Protein AF-A0A673LNV3-F1 (afdb_monomer)

Foldseek 3Di:
DVPVVVVVVVVVVVLVPCVVVPPPPDDDDPPPPPPVVCPVVVVVLAQDPPLQVQDPPDHPVNLVVVLSVLVVVCVVVVPRVVVSVVVNSCVSNVSSVVSVVVVVLVVVCVVVVVPDDSVRVVVVVVVVCVVCVVPPPDDDVLNVLVVVCVVPVDDPVLSVVLNVVVVPDPDDDDCSVVVVVVSPPDDDPDD

Sequence (191 aa):
MRLKTLYFLKYLGSCMDSSMLSLPEDDASPEDILCEEYAEDIHRYLPKPGYMRKQPDITSGMMIILVDWLVEVGEEYKLCSETLYLAVNYLDRFLSLVMSYYQVLDEFVYITDDTYTKKQLVRMEQHLLRVLAFDLTAPTVHQFLMQYTLEEHICVRTVNLALVSVSSCETSPPNWISILFSLCPNSIFQS

Mean predicted aligned error: 15.81 Å

InterPro domains:
  IPR006671 Cyclin, N-terminal [PF00134] (38-96)
  IPR006671 Cyclin, N-terminal [PF00134] (103-137)
  IPR013763 Cyclin-like domain [SM00385] (68-130)
  IPR036915 Cyclin-like superfamily [SSF47954] (33-136)
  IPR039361 Cyclin [PTHR10177] (27-164)

Structure (mmCIF, N/CA/C/O backbone):
data_AF-A0A673LNV3-F1
#
_entry.id   AF-A0A673LNV3-F1
#
loop_
_atom_site.group_PDB
_atom_site.id
_atom_site.type_symbol
_atom_site.label_atom_id
_atom_site.label_alt_id
_atom_site.label_comp_id
_atom_site.label_asym_id
_atom_site.label_entity_id
_atom_site.label_seq_id
_atom_site.pdbx_PDB_ins_code
_atom_site.Cartn_x
_atom_site.Cartn_y
_atom_site.Cartn_z
_atom_site.occupancy
_atom_site.B_iso_or_equiv
_atom_site.auth_seq_id
_atom_site.auth_comp_id
_atom_site.auth_asym_id
_atom_site.auth_atom_id
_atom_site.pdbx_PDB_model_num
ATOM 1 N N . MET A 1 1 ? 11.824 -2.711 28.022 1.00 48.22 1 MET A N 1
ATOM 2 C CA . MET A 1 1 ? 11.489 -2.203 26.670 1.00 48.22 1 MET A CA 1
ATOM 3 C C . MET A 1 1 ? 12.396 -1.072 26.173 1.00 48.22 1 MET A C 1
ATOM 5 O O . MET A 1 1 ? 12.881 -1.205 25.067 1.00 48.22 1 MET A O 1
ATOM 9 N N . ARG A 1 2 ? 12.734 -0.021 26.947 1.00 50.41 2 ARG A N 1
ATOM 10 C CA . ARG A 1 2 ? 13.636 1.077 26.491 1.00 50.41 2 ARG A CA 1
ATOM 11 C C . ARG A 1 2 ? 15.086 0.689 26.124 1.00 50.41 2 ARG A C 1
ATOM 13 O O . ARG A 1 2 ? 15.791 1.499 25.539 1.00 50.41 2 ARG A O 1
ATOM 20 N N . LEU A 1 3 ? 15.536 -0.517 26.476 1.00 46.41 3 LEU A N 1
ATOM 21 C CA . LEU A 1 3 ? 16.918 -0.961 26.256 1.00 46.41 3 LEU A CA 1
ATOM 22 C C . LEU A 1 3 ? 17.181 -1.472 24.826 1.00 46.41 3 LEU A C 1
ATOM 24 O O . LEU A 1 3 ? 18.314 -1.368 24.369 1.00 46.41 3 LEU A O 1
ATOM 28 N N . LYS A 1 4 ? 16.161 -1.962 24.100 1.00 55.28 4 LYS A N 1
ATOM 29 C CA . LYS A 1 4 ? 16.343 -2.520 22.745 1.00 55.28 4 LYS A CA 1
ATOM 30 C C . LYS A 1 4 ? 16.213 -1.493 21.615 1.00 55.28 4 LYS A C 1
ATOM 32 O O . LYS A 1 4 ? 16.925 -1.583 20.628 1.00 55.28 4 LYS A O 1
ATOM 37 N N . THR A 1 5 ? 15.444 -0.420 21.807 1.00 51.94 5 THR A N 1
ATOM 38 C CA . THR A 1 5 ? 15.411 0.720 20.866 1.00 51.94 5 THR A CA 1
ATOM 39 C C . THR A 1 5 ? 16.762 1.447 20.787 1.00 51.94 5 THR A C 1
ATOM 41 O O . THR A 1 5 ? 17.162 1.918 19.727 1.00 51.94 5 THR A O 1
ATOM 44 N N . LEU A 1 6 ? 17.506 1.497 21.899 1.00 54.03 6 LEU A N 1
ATOM 45 C CA . LEU A 1 6 ? 18.900 1.954 21.912 1.00 54.03 6 LEU A CA 1
ATOM 46 C C . LEU A 1 6 ? 19.830 0.976 21.184 1.00 54.03 6 LEU A C 1
ATOM 48 O O . LEU A 1 6 ? 20.810 1.408 20.588 1.00 54.03 6 LEU A O 1
ATOM 52 N N . TYR A 1 7 ? 19.509 -0.320 21.199 1.00 53.31 7 TYR A N 1
ATOM 53 C CA . TYR A 1 7 ? 20.198 -1.335 20.404 1.00 53.31 7 TYR A CA 1
ATOM 54 C C . TYR A 1 7 ? 19.933 -1.152 18.913 1.00 53.31 7 TYR A C 1
ATOM 56 O O . TYR A 1 7 ? 20.882 -1.222 18.155 1.00 53.31 7 TYR A O 1
ATOM 64 N N . PHE A 1 8 ? 18.709 -0.804 18.500 1.00 58.03 8 PHE A N 1
ATOM 65 C CA . PHE A 1 8 ? 18.410 -0.419 17.118 1.00 58.03 8 PHE A CA 1
ATOM 66 C C . PHE A 1 8 ? 19.280 0.767 16.687 1.00 58.03 8 PHE A C 1
ATOM 68 O O . PHE A 1 8 ? 20.042 0.637 15.746 1.00 58.03 8 PHE A O 1
ATOM 75 N N . LEU A 1 9 ? 19.301 1.876 17.440 1.00 56.84 9 LEU A N 1
ATOM 76 C CA . LEU A 1 9 ? 20.189 3.021 17.154 1.00 56.84 9 LEU A CA 1
ATOM 77 C C . LEU A 1 9 ? 21.683 2.655 17.155 1.00 56.84 9 LEU A C 1
ATOM 79 O O . LEU A 1 9 ? 22.453 3.189 16.360 1.00 56.84 9 LEU A O 1
ATOM 83 N N . LYS A 1 10 ? 22.100 1.721 18.014 1.00 55.66 10 LYS A N 1
ATOM 84 C CA . LYS A 1 10 ? 23.476 1.218 18.054 1.00 55.66 10 LYS A CA 1
ATOM 85 C C . LYS A 1 10 ? 23.796 0.277 16.885 1.00 55.66 10 LYS A C 1
ATOM 87 O O . LYS A 1 10 ? 24.915 0.310 16.397 1.00 55.66 10 LYS A O 1
ATOM 92 N N . TYR A 1 11 ? 22.837 -0.518 16.422 1.00 52.97 11 TYR A N 1
ATOM 93 C CA . TYR A 1 11 ? 22.941 -1.418 15.272 1.00 52.97 11 TYR A CA 1
ATOM 94 C C . TYR A 1 11 ? 22.970 -0.619 13.962 1.00 52.97 11 TYR A C 1
ATOM 96 O O . TYR A 1 11 ? 23.836 -0.846 13.121 1.00 52.97 11 TYR A O 1
ATOM 104 N N . LEU A 1 12 ? 22.112 0.404 13.860 1.00 54.44 12 LEU A N 1
ATOM 105 C CA . LEU A 1 12 ? 22.138 1.437 12.821 1.00 54.44 12 LEU A CA 1
ATOM 106 C C . LEU A 1 12 ? 23.531 2.090 12.733 1.00 54.44 12 LEU A C 1
ATOM 108 O O . LEU A 1 12 ? 24.105 2.177 11.652 1.00 54.44 12 LEU A O 1
ATOM 112 N N . GLY A 1 13 ? 24.105 2.484 13.878 1.00 52.97 13 GLY A N 1
ATOM 113 C CA . GLY A 1 13 ? 25.445 3.078 13.949 1.00 52.97 13 GLY A CA 1
ATOM 114 C C . GLY A 1 13 ? 26.609 2.093 13.769 1.00 52.97 13 GLY A C 1
ATOM 115 O O . GLY A 1 13 ? 27.685 2.506 13.362 1.00 52.97 13 GLY A O 1
ATOM 116 N N . SER A 1 14 ? 26.416 0.802 14.053 1.00 47.91 14 SER A N 1
ATOM 117 C CA . SER A 1 14 ? 27.458 -0.231 13.932 1.00 47.91 14 SER A CA 1
ATOM 118 C C . SER A 1 14 ? 27.592 -0.791 12.517 1.00 47.91 14 SER A C 1
ATOM 120 O O . SER A 1 14 ? 28.621 -1.390 12.221 1.00 47.91 14 SER A O 1
ATOM 122 N N . CYS A 1 15 ? 26.564 -0.653 11.673 1.00 46.34 15 CYS A N 1
ATOM 123 C CA . CYS A 1 15 ? 26.584 -1.160 10.300 1.00 46.34 15 CYS A CA 1
ATOM 124 C C . CYS A 1 15 ? 26.889 -0.085 9.246 1.00 46.34 15 CYS A C 1
ATOM 126 O O . CYS A 1 15 ? 27.115 -0.432 8.089 1.00 46.34 15 CYS A O 1
ATOM 128 N N . MET A 1 16 ? 26.960 1.195 9.634 1.00 46.75 16 MET A N 1
ATOM 129 C CA . MET A 1 16 ? 27.778 2.168 8.904 1.00 46.75 16 MET A CA 1
ATOM 130 C C . MET A 1 16 ? 29.241 1.826 9.186 1.00 46.75 16 MET A C 1
ATOM 132 O O . MET A 1 16 ? 29.918 2.492 9.966 1.00 46.75 16 MET A O 1
ATOM 136 N N . ASP A 1 17 ? 29.700 0.706 8.631 1.00 36.69 17 ASP A N 1
ATOM 137 C CA . ASP A 1 17 ? 31.101 0.353 8.714 1.00 36.69 17 ASP A CA 1
ATOM 138 C C . ASP A 1 17 ? 31.898 1.439 7.991 1.00 36.69 17 ASP A C 1
ATOM 140 O O . ASP A 1 17 ? 31.520 1.950 6.932 1.00 36.69 17 ASP A O 1
ATOM 144 N N . SER A 1 18 ? 33.010 1.806 8.609 1.00 43.72 18 SER A N 1
ATOM 145 C CA . SER A 1 18 ? 33.882 2.919 8.244 1.00 43.72 18 SER A CA 1
ATOM 146 C C . SER A 1 18 ? 34.523 2.770 6.851 1.00 43.72 18 SER A C 1
ATOM 148 O O . SER A 1 18 ? 35.332 3.607 6.457 1.00 43.72 18 SER A O 1
ATOM 150 N N . SER A 1 19 ? 34.179 1.717 6.105 1.00 42.47 19 SER A N 1
ATOM 151 C CA . SER A 1 19 ? 34.662 1.394 4.762 1.00 42.47 19 SER A CA 1
ATOM 152 C C . SER A 1 19 ? 33.900 2.096 3.629 1.00 42.47 19 SER A C 1
ATOM 154 O O . SER A 1 19 ? 34.384 2.086 2.502 1.00 42.47 19 SER A O 1
ATOM 156 N N . MET A 1 20 ? 32.773 2.770 3.907 1.00 45.25 20 MET A N 1
ATOM 157 C CA . MET A 1 20 ? 32.040 3.601 2.928 1.00 45.25 20 MET A CA 1
ATOM 158 C C . MET A 1 20 ? 32.236 5.116 3.142 1.00 45.25 20 MET A C 1
ATOM 160 O O . MET A 1 20 ? 31.438 5.924 2.681 1.00 45.25 20 MET A O 1
ATOM 164 N N . LEU A 1 21 ? 33.274 5.516 3.885 1.00 44.59 21 LEU A N 1
ATOM 165 C CA . LEU A 1 21 ? 33.588 6.925 4.170 1.00 44.59 21 LEU A CA 1
ATOM 166 C C . LEU A 1 21 ? 34.991 7.347 3.723 1.00 44.59 21 LEU A C 1
ATOM 168 O O . LEU A 1 21 ? 35.431 8.446 4.040 1.00 44.59 21 LEU A O 1
ATOM 172 N N . SER A 1 22 ? 35.677 6.531 2.924 1.00 40.44 22 SER A N 1
ATOM 173 C CA . SER A 1 22 ? 36.822 7.003 2.148 1.00 40.44 22 SER A CA 1
ATOM 174 C C . SER A 1 22 ? 36.331 7.639 0.845 1.00 40.44 22 SER A C 1
ATOM 176 O O . SER A 1 22 ? 36.499 7.068 -0.233 1.00 40.44 22 SER A O 1
ATOM 178 N N . LEU A 1 23 ? 35.690 8.805 0.944 1.00 46.41 23 LEU A N 1
ATOM 179 C CA . LEU A 1 23 ? 35.692 9.733 -0.184 1.00 46.41 23 LEU A CA 1
ATOM 180 C C . LEU A 1 23 ? 37.108 10.321 -0.241 1.00 46.41 23 LEU A C 1
ATOM 182 O O . LEU A 1 23 ? 37.596 10.763 0.802 1.00 46.41 23 LEU A O 1
ATOM 186 N N . PRO A 1 24 ? 37.811 10.274 -1.384 1.00 44.38 24 PRO A N 1
ATOM 187 C CA . PRO A 1 24 ? 39.079 10.971 -1.499 1.00 44.38 24 PRO A CA 1
ATOM 188 C C . PRO A 1 24 ? 38.826 12.459 -1.239 1.00 44.38 24 PRO A C 1
ATOM 190 O O . PRO A 1 24 ? 38.014 13.091 -1.914 1.00 44.38 24 PRO A O 1
ATOM 193 N N . GLU A 1 25 ? 39.483 12.989 -0.210 1.00 51.81 25 GLU A N 1
ATOM 194 C CA . GLU A 1 25 ? 39.632 14.423 -0.006 1.00 51.81 25 GLU A CA 1
ATOM 195 C C . GLU A 1 25 ? 40.494 14.948 -1.157 1.00 51.81 25 GLU A C 1
ATOM 197 O O . GLU A 1 25 ? 41.712 14.878 -1.073 1.00 51.81 25 GLU A O 1
ATOM 202 N N . ASP 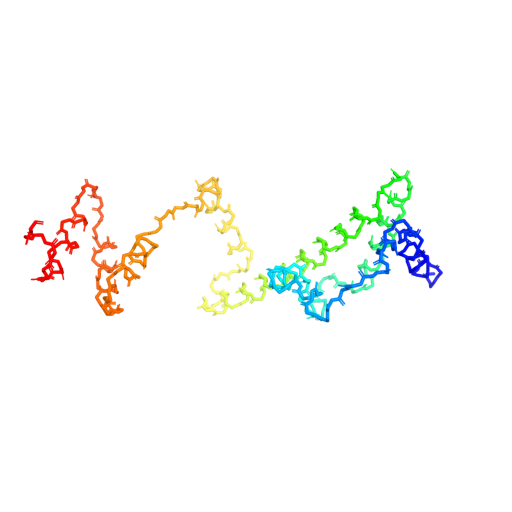A 1 26 ? 39.874 15.339 -2.268 1.00 49.97 26 ASP A N 1
ATOM 203 C CA . ASP A 1 26 ? 40.356 16.407 -3.150 1.00 49.97 26 ASP A CA 1
ATOM 204 C C . ASP A 1 26 ? 39.314 16.673 -4.259 1.00 49.97 26 ASP A C 1
ATOM 206 O O . ASP A 1 26 ? 38.867 15.770 -4.965 1.00 49.97 26 ASP A O 1
ATOM 210 N N . ASP A 1 27 ? 38.938 17.948 -4.382 1.00 47.19 27 ASP A N 1
ATOM 211 C CA . ASP A 1 27 ? 38.316 18.597 -5.549 1.00 47.19 27 ASP A CA 1
ATOM 212 C C . ASP A 1 27 ? 36.825 18.365 -5.887 1.00 47.19 27 ASP A C 1
ATOM 214 O O . ASP A 1 27 ? 36.426 18.498 -7.045 1.00 47.19 27 ASP A O 1
ATOM 218 N N . ALA A 1 28 ? 35.946 18.142 -4.906 1.00 42.34 28 ALA A N 1
ATOM 219 C CA . ALA A 1 28 ? 34.499 18.220 -5.154 1.00 42.34 28 ALA A CA 1
ATOM 220 C C . ALA A 1 28 ? 33.994 19.676 -5.105 1.00 42.34 28 ALA A C 1
ATOM 222 O O . ALA A 1 28 ? 33.945 20.310 -4.047 1.00 42.34 28 ALA A O 1
ATOM 223 N N . SER A 1 29 ? 33.598 20.210 -6.264 1.00 50.25 29 SER A N 1
ATOM 224 C CA . SER A 1 29 ? 32.831 21.455 -6.356 1.00 50.25 29 SER A CA 1
ATOM 225 C C . SER A 1 29 ? 31.503 21.332 -5.574 1.00 50.25 29 SER A C 1
ATOM 227 O O . SER A 1 29 ? 30.950 20.233 -5.492 1.00 50.25 29 SER A O 1
ATOM 229 N N . PRO A 1 30 ? 30.940 22.416 -4.998 1.00 48.09 30 PRO A N 1
ATOM 230 C CA . PRO A 1 30 ? 29.712 22.343 -4.191 1.00 48.09 30 PRO A CA 1
ATOM 231 C C . PRO A 1 30 ? 28.451 21.887 -4.949 1.00 48.09 30 PRO A C 1
ATOM 233 O O . PRO A 1 30 ? 27.393 21.766 -4.334 1.00 48.09 30 PRO A O 1
ATOM 236 N N . GLU A 1 31 ? 28.537 21.677 -6.264 1.00 47.59 31 GLU A N 1
ATOM 237 C CA . GLU A 1 31 ? 27.401 21.389 -7.145 1.00 47.59 31 GLU A CA 1
ATOM 238 C C . GLU A 1 31 ? 27.157 19.878 -7.359 1.00 47.59 31 GLU A C 1
ATOM 240 O O . GLU A 1 31 ? 26.082 19.507 -7.817 1.00 47.59 31 GLU A O 1
ATOM 245 N N . ASP A 1 32 ? 28.061 18.989 -6.921 1.00 46.31 32 ASP A N 1
ATOM 246 C CA . ASP A 1 32 ? 28.009 17.541 -7.232 1.00 46.31 32 ASP A CA 1
ATOM 247 C C . ASP A 1 32 ? 27.321 16.630 -6.182 1.00 46.31 32 ASP A C 1
ATOM 249 O O . ASP A 1 32 ? 27.431 15.406 -6.251 1.00 46.31 32 ASP A O 1
ATOM 253 N N . ILE A 1 33 ? 26.581 17.167 -5.200 1.00 54.59 33 ILE A N 1
ATOM 254 C CA . ILE A 1 33 ? 25.898 16.337 -4.169 1.00 54.59 33 ILE A CA 1
ATOM 255 C C . ILE A 1 33 ? 24.372 16.252 -4.369 1.00 54.59 33 ILE A C 1
ATOM 257 O O . ILE A 1 33 ? 23.708 15.410 -3.757 1.00 54.59 33 ILE A O 1
ATOM 261 N N . LEU A 1 34 ? 23.774 17.057 -5.254 1.00 50.94 34 LEU A N 1
ATOM 262 C CA . LEU A 1 34 ? 22.338 16.951 -5.522 1.00 50.94 34 LEU A CA 1
ATOM 263 C C . LEU A 1 34 ? 22.065 15.880 -6.589 1.00 50.94 34 LEU A C 1
ATOM 265 O O . LEU A 1 34 ? 22.016 16.155 -7.782 1.00 50.94 34 LEU A O 1
ATOM 269 N N . CYS A 1 35 ? 21.825 14.643 -6.150 1.00 56.25 35 CYS A N 1
ATOM 270 C CA . CYS A 1 35 ? 21.152 13.612 -6.953 1.00 56.25 35 CYS A CA 1
ATOM 271 C C . CYS A 1 35 ? 19.676 13.997 -7.184 1.00 56.25 35 CYS A C 1
ATOM 273 O O . CYS A 1 35 ? 18.760 13.333 -6.697 1.00 56.25 35 CYS A O 1
ATOM 275 N N . GLU A 1 36 ? 19.436 15.104 -7.888 1.00 61.66 36 GLU A N 1
ATOM 276 C CA . GLU A 1 36 ? 18.098 15.619 -8.196 1.00 61.66 36 GLU A CA 1
ATOM 277 C C . GLU A 1 36 ? 17.290 14.593 -9.012 1.00 61.66 36 GLU A C 1
ATOM 279 O O . GLU A 1 36 ? 16.096 14.425 -8.779 1.00 61.66 36 GLU A O 1
ATOM 284 N N . GLU A 1 37 ? 17.971 13.798 -9.848 1.00 68.75 37 GLU A N 1
ATOM 285 C CA . GLU A 1 37 ? 17.396 12.685 -10.621 1.00 68.75 37 GLU A CA 1
ATOM 286 C C . GLU A 1 37 ? 16.695 11.634 -9.742 1.00 68.75 37 GLU A C 1
ATOM 288 O O . GLU A 1 37 ? 15.639 11.123 -10.105 1.00 68.75 37 GLU A O 1
ATOM 293 N N . TYR A 1 38 ? 17.232 11.346 -8.552 1.00 67.19 38 TYR A N 1
ATOM 294 C CA . TYR A 1 38 ? 16.672 10.339 -7.644 1.00 67.19 38 TYR A CA 1
ATOM 295 C C . TYR A 1 38 ? 15.774 10.940 -6.563 1.00 67.19 38 TYR A C 1
ATOM 297 O O . TYR A 1 38 ? 15.106 10.196 -5.844 1.00 67.19 38 TYR A O 1
ATOM 305 N N . ALA A 1 39 ? 15.738 12.268 -6.417 1.00 73.00 39 ALA A N 1
ATOM 306 C CA . ALA A 1 39 ? 14.984 12.931 -5.356 1.00 73.00 39 ALA A CA 1
ATOM 307 C C . ALA A 1 39 ? 13.483 12.606 -5.436 1.00 73.00 39 ALA A C 1
ATOM 309 O O . ALA A 1 39 ? 12.857 12.292 -4.419 1.00 73.00 39 ALA A O 1
ATOM 310 N N . GLU A 1 40 ? 12.914 12.606 -6.644 1.00 72.12 40 GLU A N 1
ATOM 311 C CA . GLU A 1 40 ? 11.504 12.264 -6.868 1.00 72.12 40 GLU A CA 1
ATOM 312 C C . GLU A 1 40 ? 11.190 10.811 -6.493 1.00 72.12 40 GLU A C 1
ATOM 314 O O . GLU A 1 40 ? 10.191 10.531 -5.819 1.00 72.12 40 GLU A O 1
ATOM 319 N N . ASP A 1 41 ? 12.070 9.885 -6.867 1.00 73.88 41 ASP A N 1
ATOM 320 C CA . ASP A 1 41 ? 11.922 8.474 -6.535 1.00 73.88 41 ASP A CA 1
ATOM 321 C C . ASP A 1 41 ? 12.062 8.245 -5.032 1.00 73.88 41 ASP A C 1
ATOM 323 O O . ASP A 1 41 ? 11.216 7.584 -4.425 1.00 73.88 41 ASP A O 1
ATOM 327 N N . ILE A 1 42 ? 13.053 8.862 -4.388 1.00 75.75 42 ILE A N 1
ATOM 328 C CA . ILE A 1 42 ? 13.224 8.812 -2.932 1.00 75.75 42 ILE A CA 1
ATOM 329 C C . ILE A 1 42 ? 11.935 9.276 -2.242 1.00 75.75 42 ILE A C 1
ATOM 331 O O . ILE A 1 42 ? 11.430 8.579 -1.360 1.00 75.75 42 ILE A O 1
ATOM 335 N N . HIS A 1 43 ? 11.331 10.382 -2.685 1.00 75.94 43 HIS A N 1
ATOM 336 C CA . HIS A 1 43 ? 10.050 10.848 -2.150 1.00 75.94 43 HIS A CA 1
ATOM 337 C C . HIS A 1 43 ? 8.899 9.858 -2.370 1.00 75.94 43 HIS A C 1
ATOM 339 O O . HIS A 1 43 ? 8.070 9.682 -1.473 1.00 75.94 43 HIS A O 1
ATOM 345 N N . ARG A 1 44 ? 8.850 9.172 -3.516 1.00 79.00 44 ARG A N 1
ATOM 346 C CA . ARG A 1 44 ? 7.854 8.125 -3.806 1.00 79.00 44 ARG A CA 1
ATOM 347 C C . ARG A 1 44 ? 8.005 6.900 -2.900 1.00 79.00 44 ARG A C 1
ATOM 349 O O . ARG A 1 44 ? 7.006 6.246 -2.584 1.00 79.00 44 ARG A O 1
ATOM 356 N N . TYR A 1 45 ? 9.227 6.573 -2.488 1.00 78.00 45 TYR A N 1
ATOM 357 C CA . TYR A 1 45 ? 9.512 5.429 -1.623 1.00 78.00 45 TYR A CA 1
ATOM 358 C C . TYR A 1 45 ? 9.444 5.756 -0.125 1.00 78.00 45 TYR A C 1
ATOM 360 O O . TYR A 1 45 ? 9.526 4.832 0.679 1.00 78.00 45 TYR A O 1
ATOM 368 N N . LEU A 1 46 ? 9.216 7.010 0.275 1.00 80.06 46 LEU A N 1
ATOM 369 C CA . LEU A 1 46 ? 9.009 7.364 1.681 1.00 80.06 46 LEU A CA 1
ATOM 370 C C . LEU A 1 46 ? 7.559 7.093 2.134 1.00 80.06 46 LEU A C 1
ATOM 372 O O . LEU A 1 46 ? 6.602 7.430 1.429 1.00 80.06 46 LEU A O 1
ATOM 376 N N . PRO A 1 47 ? 7.348 6.518 3.332 1.00 81.56 47 PRO A N 1
ATOM 377 C CA . PRO A 1 47 ? 6.010 6.373 3.892 1.00 81.56 47 PRO A CA 1
ATOM 378 C C . PRO A 1 47 ? 5.391 7.748 4.180 1.00 81.56 47 PRO A C 1
ATOM 380 O O . PRO A 1 47 ? 6.046 8.644 4.716 1.00 81.56 47 PRO A O 1
ATOM 383 N N . LYS A 1 48 ? 4.098 7.927 3.861 1.00 81.25 48 LYS A N 1
ATOM 384 C CA . LYS A 1 48 ? 3.418 9.215 4.087 1.00 81.25 48 LYS A CA 1
ATOM 385 C C . LYS A 1 48 ? 3.439 9.573 5.580 1.00 81.25 48 LYS A C 1
ATOM 387 O O . LYS A 1 48 ? 3.005 8.753 6.393 1.00 81.25 48 LYS A O 1
ATOM 392 N N . PRO A 1 49 ? 3.854 10.789 5.969 1.00 79.44 49 PRO A N 1
ATOM 393 C CA . PRO A 1 49 ? 3.948 11.162 7.373 1.00 79.44 49 PRO A CA 1
ATOM 394 C C . PRO A 1 49 ? 2.587 11.065 8.070 1.00 79.44 49 PRO A C 1
ATOM 396 O O . PRO A 1 49 ? 1.550 11.453 7.532 1.00 79.44 49 PRO A O 1
ATOM 399 N N . GLY A 1 50 ? 2.587 10.532 9.293 1.00 78.25 50 GLY A N 1
ATOM 400 C CA . GLY A 1 50 ? 1.385 10.448 10.124 1.00 78.25 50 GLY A CA 1
ATOM 401 C C . GLY A 1 50 ? 0.361 9.392 9.696 1.00 78.25 50 GLY A C 1
ATOM 402 O O . GLY A 1 50 ? -0.741 9.395 10.244 1.00 78.25 50 GLY A O 1
ATOM 403 N N . TYR A 1 51 ? 0.703 8.475 8.782 1.00 81.62 51 TYR A N 1
ATOM 404 C CA . TYR A 1 51 ? -0.191 7.392 8.348 1.00 81.62 51 TYR A CA 1
ATOM 405 C C . TYR A 1 51 ? -0.737 6.552 9.525 1.00 81.62 51 TYR A C 1
ATOM 407 O O . TYR A 1 51 ? -1.910 6.187 9.538 1.00 81.62 51 TYR A O 1
ATOM 415 N N . MET A 1 52 ? 0.079 6.366 10.566 1.00 80.44 52 MET A N 1
ATOM 416 C CA . MET A 1 52 ? -0.269 5.699 11.828 1.00 80.44 52 MET A CA 1
ATOM 417 C C . MET A 1 52 ? -1.417 6.361 12.606 1.00 80.44 52 MET A C 1
ATOM 419 O O . MET A 1 52 ? -2.126 5.685 13.338 1.00 80.44 52 MET A O 1
ATOM 423 N N . ARG A 1 53 ? -1.645 7.675 12.462 1.00 79.69 53 ARG A N 1
ATOM 424 C CA . ARG A 1 53 ? -2.729 8.370 13.190 1.00 79.69 53 ARG A CA 1
ATOM 425 C C . ARG A 1 53 ? -4.115 8.016 12.665 1.00 79.69 53 ARG A C 1
ATOM 427 O O . ARG A 1 53 ? -5.100 8.213 13.365 1.00 79.69 53 ARG A O 1
ATOM 434 N N . LYS A 1 54 ? -4.183 7.559 11.416 1.00 73.88 54 LYS A N 1
ATOM 435 C CA . LYS A 1 54 ? -5.429 7.198 10.742 1.00 73.88 54 LYS A CA 1
ATOM 436 C C . LYS A 1 54 ? -5.763 5.714 10.909 1.00 73.88 54 LYS A C 1
ATOM 438 O O . LYS A 1 54 ? -6.850 5.313 10.513 1.00 73.88 54 LYS A O 1
ATOM 443 N N . GLN A 1 55 ? -4.845 4.905 11.446 1.00 78.31 55 GLN A N 1
ATOM 444 C CA . GLN A 1 55 ? -5.042 3.466 11.588 1.00 78.31 55 GLN A CA 1
ATOM 445 C C . GLN A 1 55 ? -6.034 3.143 12.713 1.00 78.31 55 GLN A C 1
ATOM 447 O O . GLN A 1 55 ? -5.791 3.538 13.852 1.00 78.31 55 GLN A O 1
ATOM 452 N N . PRO A 1 56 ? -7.123 2.406 12.425 1.00 72.94 56 PRO A N 1
ATOM 453 C CA . PRO A 1 56 ? -8.095 2.025 13.447 1.00 72.94 56 PRO A CA 1
ATOM 454 C C . PRO A 1 56 ? -7.629 0.833 14.300 1.00 72.94 56 PRO A C 1
ATOM 456 O O . PRO A 1 56 ? -7.875 0.817 15.502 1.00 72.94 56 PRO A O 1
ATOM 459 N N . ASP A 1 57 ? -6.927 -0.134 13.696 1.00 77.00 57 ASP A N 1
ATOM 460 C CA . ASP A 1 57 ? -6.668 -1.447 14.314 1.00 77.00 57 ASP A CA 1
ATOM 461 C C . ASP A 1 57 ? -5.203 -1.675 14.725 1.00 77.00 57 ASP A C 1
ATOM 463 O O . ASP A 1 57 ? -4.896 -2.598 15.480 1.00 77.00 57 ASP A O 1
ATOM 467 N N . ILE A 1 58 ? -4.277 -0.854 14.221 1.00 83.00 58 ILE A N 1
ATOM 468 C CA . ILE A 1 58 ? -2.836 -0.991 14.462 1.00 83.00 58 ILE A CA 1
ATOM 469 C C . ILE A 1 58 ? -2.345 0.266 15.167 1.00 83.00 58 ILE A C 1
ATOM 471 O O . ILE A 1 58 ? -2.553 1.382 14.701 1.00 83.00 58 ILE A O 1
ATOM 475 N N . THR A 1 59 ? -1.674 0.076 16.302 1.00 83.00 59 THR A N 1
ATOM 476 C CA . THR A 1 59 ? -1.068 1.175 17.056 1.00 83.00 59 THR A CA 1
ATOM 477 C C . THR A 1 59 ? 0.422 1.287 16.760 1.00 83.00 59 THR A C 1
ATOM 479 O O . THR A 1 59 ? 1.100 0.292 16.494 1.00 83.00 59 THR A O 1
ATOM 482 N N . SER A 1 60 ? 0.977 2.489 16.927 1.00 80.06 60 SER A N 1
ATOM 483 C CA . SER A 1 60 ? 2.427 2.708 16.851 1.00 80.06 60 SER A CA 1
ATOM 484 C C . SER A 1 60 ? 3.213 1.822 17.828 1.00 80.06 60 SER A C 1
ATOM 486 O O . SER A 1 60 ? 4.340 1.440 17.536 1.00 80.06 60 SER A O 1
ATOM 488 N N . GLY A 1 61 ? 2.615 1.437 18.963 1.00 81.62 61 GLY A N 1
ATOM 489 C CA . GLY A 1 61 ? 3.223 0.496 19.908 1.00 81.62 61 GLY A CA 1
ATOM 490 C C . GLY A 1 61 ? 3.366 -0.921 19.345 1.00 81.62 61 GLY A C 1
ATOM 491 O O . GLY A 1 61 ? 4.411 -1.540 19.520 1.00 81.62 61 GLY A O 1
ATOM 492 N N . MET A 1 62 ? 2.359 -1.421 18.623 1.00 85.56 62 MET A N 1
ATOM 493 C CA . MET A 1 62 ? 2.418 -2.736 17.965 1.00 85.56 62 MET A CA 1
ATOM 494 C C . MET A 1 62 ? 3.486 -2.767 16.871 1.00 85.56 62 MET A C 1
ATOM 496 O O . MET A 1 62 ? 4.194 -3.760 16.730 1.00 85.56 62 MET A O 1
ATOM 500 N N . MET A 1 63 ? 3.649 -1.656 16.148 1.00 85.88 63 MET A N 1
ATOM 501 C CA . MET A 1 63 ? 4.702 -1.510 15.146 1.00 85.88 63 MET A CA 1
ATOM 502 C C . MET A 1 63 ? 6.098 -1.578 15.774 1.00 85.88 63 MET A C 1
ATOM 504 O O . MET A 1 63 ? 6.963 -2.274 15.256 1.00 85.88 63 MET A O 1
ATOM 508 N N . ILE A 1 64 ? 6.306 -0.929 16.923 1.00 83.69 64 ILE A N 1
ATOM 509 C CA . ILE A 1 64 ? 7.582 -1.007 17.650 1.00 83.69 64 ILE A CA 1
ATOM 510 C C . ILE A 1 64 ? 7.897 -2.454 18.046 1.00 83.69 64 ILE A C 1
ATOM 512 O O . ILE A 1 64 ? 9.037 -2.878 17.902 1.00 83.69 64 ILE A O 1
ATOM 516 N N . ILE A 1 65 ? 6.901 -3.218 18.505 1.00 88.38 65 ILE A N 1
ATOM 517 C CA . ILE A 1 65 ? 7.085 -4.632 18.870 1.00 88.38 65 ILE A CA 1
ATOM 518 C C . ILE A 1 65 ? 7.452 -5.474 17.641 1.00 88.38 65 ILE A C 1
ATOM 520 O O . ILE A 1 65 ? 8.341 -6.316 17.719 1.00 88.38 65 ILE A O 1
ATOM 524 N N . LEU A 1 66 ? 6.794 -5.241 16.502 1.00 89.06 66 LEU A N 1
ATOM 525 C CA . LEU A 1 66 ? 7.093 -5.956 15.262 1.00 89.06 66 LEU A CA 1
ATOM 526 C C . LEU A 1 66 ? 8.508 -5.651 14.754 1.00 89.06 66 LEU A C 1
ATOM 528 O O . LEU A 1 66 ? 9.219 -6.566 14.353 1.00 89.06 66 LEU A O 1
ATOM 532 N N . VAL A 1 67 ? 8.925 -4.384 14.789 1.00 87.62 67 VAL A N 1
ATOM 533 C CA . VAL A 1 67 ? 10.282 -3.985 14.389 1.00 87.62 67 VAL A CA 1
ATOM 534 C C . VAL A 1 67 ? 11.325 -4.568 15.344 1.00 87.62 67 VAL A C 1
ATOM 536 O O . VAL A 1 67 ? 12.347 -5.054 14.877 1.00 87.62 67 VAL A O 1
ATOM 539 N N . ASP A 1 68 ? 11.056 -4.594 16.653 1.00 85.62 68 ASP A N 1
ATOM 540 C CA . ASP A 1 68 ? 11.928 -5.247 17.646 1.00 85.62 68 ASP A CA 1
ATOM 541 C C . ASP A 1 68 ? 12.124 -6.735 17.313 1.00 85.62 68 ASP A C 1
ATOM 543 O O . ASP A 1 68 ? 13.252 -7.219 17.275 1.00 85.62 68 ASP A O 1
ATOM 547 N N . TRP A 1 69 ? 11.043 -7.439 16.962 1.00 91.75 69 TRP A N 1
ATOM 548 C CA . TRP A 1 69 ? 11.123 -8.832 16.522 1.00 91.75 69 TRP A CA 1
ATOM 549 C C . TRP A 1 69 ? 11.897 -9.001 15.204 1.00 91.75 69 TRP A C 1
ATOM 551 O O . TRP A 1 69 ? 12.704 -9.919 15.081 1.00 91.75 69 TRP A O 1
ATOM 561 N N . LEU A 1 70 ? 11.709 -8.111 14.222 1.00 89.06 70 LEU A N 1
ATOM 562 C CA . LEU A 1 70 ? 12.456 -8.161 12.956 1.00 89.06 70 LEU A CA 1
ATOM 563 C C . LEU A 1 70 ? 13.966 -7.980 13.155 1.00 89.06 70 LEU A C 1
ATOM 565 O O . LEU A 1 70 ? 14.746 -8.588 12.424 1.00 89.06 70 LEU A O 1
ATOM 569 N N . VAL A 1 71 ? 14.382 -7.178 14.138 1.00 87.38 71 VAL A N 1
ATOM 570 C CA . VAL A 1 71 ? 15.800 -7.016 14.498 1.00 87.38 71 VAL A CA 1
ATOM 571 C C . VAL A 1 71 ? 16.367 -8.326 15.034 1.00 87.38 71 VAL A C 1
ATOM 573 O O . VAL A 1 71 ? 17.409 -8.767 14.559 1.00 87.38 71 VAL A O 1
ATOM 576 N N . GLU A 1 72 ? 15.662 -8.982 15.961 1.00 87.62 72 GLU A N 1
ATOM 577 C CA . GLU A 1 72 ? 16.079 -10.283 16.509 1.00 87.62 72 GLU A CA 1
ATOM 578 C C . GLU A 1 72 ? 16.219 -11.342 15.411 1.00 87.62 72 GLU A C 1
ATOM 580 O O . GLU A 1 72 ? 17.196 -12.087 15.375 1.00 87.62 72 GLU A O 1
ATOM 585 N N . VAL A 1 73 ? 15.273 -11.375 14.469 1.00 91.69 73 VAL A N 1
ATOM 586 C CA . VAL A 1 73 ? 15.340 -12.262 13.299 1.00 91.69 73 VAL A CA 1
ATOM 587 C C . VAL A 1 73 ? 16.542 -11.917 12.419 1.00 91.69 73 VAL A C 1
ATOM 589 O O . VAL A 1 73 ? 17.261 -12.813 11.981 1.00 91.69 73 VAL A O 1
ATOM 592 N N . GLY A 1 74 ? 16.789 -10.631 12.163 1.00 88.69 74 GLY A N 1
ATOM 593 C CA . GLY A 1 74 ? 17.946 -10.184 11.389 1.00 88.69 74 GLY A CA 1
ATOM 594 C C . GLY A 1 74 ? 19.272 -10.642 11.997 1.00 88.69 74 GLY A C 1
ATOM 595 O O . GLY A 1 74 ? 20.151 -11.101 11.268 1.00 88.69 74 GLY A O 1
ATOM 596 N N . GLU A 1 75 ? 19.395 -10.585 13.324 1.00 87.25 75 GLU A N 1
ATOM 597 C CA . GLU A 1 75 ? 20.576 -11.050 14.056 1.00 87.25 75 GLU A CA 1
ATOM 598 C C . GLU A 1 75 ? 20.728 -12.577 14.013 1.00 87.25 75 GLU A C 1
ATOM 600 O O . GLU A 1 75 ? 21.808 -13.068 13.678 1.00 87.25 75 GLU A O 1
ATOM 605 N N . GLU A 1 76 ? 19.655 -13.328 14.281 1.00 92.75 76 GLU A N 1
ATOM 606 C CA . GLU A 1 76 ? 19.665 -14.800 14.300 1.00 92.75 76 GLU A CA 1
ATOM 607 C C . GLU A 1 76 ? 20.104 -15.383 12.947 1.00 92.75 76 GLU A C 1
ATOM 609 O O . GLU A 1 76 ? 20.925 -16.301 12.881 1.00 92.75 76 GLU A O 1
ATOM 614 N N . TYR A 1 77 ? 19.612 -14.802 11.849 1.00 91.69 77 TYR A N 1
ATOM 615 C CA . TYR A 1 77 ? 19.941 -15.234 10.488 1.00 91.69 77 TYR A CA 1
ATOM 616 C C . TYR A 1 77 ? 21.140 -14.500 9.873 1.00 91.69 77 TYR A C 1
ATOM 618 O O . TYR A 1 77 ? 21.488 -14.775 8.724 1.00 91.69 77 TYR A O 1
ATOM 626 N N . LYS A 1 78 ? 21.798 -13.599 10.619 1.00 89.06 78 LYS A N 1
ATOM 627 C CA . LYS A 1 78 ? 22.946 -12.795 10.159 1.00 89.06 78 LYS A CA 1
ATOM 628 C C . LYS A 1 78 ? 22.670 -12.043 8.848 1.00 89.06 78 LYS A C 1
ATOM 630 O O . LYS A 1 78 ? 23.507 -12.026 7.946 1.00 89.06 78 LYS A O 1
ATOM 635 N N . LEU A 1 79 ? 21.483 -11.451 8.728 1.00 86.44 79 LEU A N 1
ATOM 636 C CA . LEU A 1 79 ? 21.098 -10.656 7.561 1.00 86.44 79 LEU A CA 1
ATOM 637 C C . LEU A 1 79 ? 21.842 -9.314 7.540 1.00 86.44 79 LEU A C 1
ATOM 639 O O . LEU A 1 79 ? 22.163 -8.751 8.586 1.00 86.44 79 LEU A O 1
ATOM 643 N N . CYS A 1 80 ? 22.079 -8.773 6.343 1.00 86.12 80 CYS A N 1
ATOM 644 C CA . CYS A 1 80 ? 22.633 -7.429 6.189 1.00 86.12 80 CYS A CA 1
ATOM 645 C C . CYS A 1 80 ? 21.655 -6.375 6.730 1.00 86.12 80 CYS A C 1
ATOM 647 O O . CYS A 1 80 ? 20.439 -6.496 6.548 1.00 86.12 80 CYS A O 1
ATOM 649 N N . SER A 1 81 ? 22.178 -5.293 7.315 1.00 80.19 81 SER A N 1
ATOM 650 C CA . SER A 1 81 ? 21.349 -4.188 7.817 1.00 80.19 81 SER A CA 1
ATOM 651 C C . SER A 1 81 ? 20.455 -3.596 6.725 1.00 80.19 81 SER A C 1
ATOM 653 O O . SER A 1 81 ? 19.291 -3.312 6.986 1.00 80.19 81 SER A O 1
ATOM 655 N N . GLU A 1 82 ? 20.944 -3.512 5.485 1.00 85.19 82 GLU A N 1
ATOM 656 C CA . GLU A 1 82 ? 20.188 -3.101 4.293 1.00 85.19 82 GLU A CA 1
ATOM 657 C C . GLU A 1 82 ? 18.890 -3.894 4.109 1.00 85.19 82 GLU A C 1
ATOM 659 O O . GLU A 1 82 ? 17.846 -3.318 3.809 1.00 85.19 82 GLU A O 1
ATOM 664 N N . THR A 1 83 ? 18.921 -5.208 4.353 1.00 89.56 83 THR A N 1
ATOM 665 C CA . THR A 1 83 ? 17.726 -6.061 4.260 1.00 89.56 83 THR A CA 1
ATOM 666 C C . THR A 1 83 ? 16.711 -5.694 5.336 1.00 89.56 83 THR A C 1
ATOM 668 O O . THR A 1 83 ? 15.515 -5.613 5.054 1.00 89.56 83 THR A O 1
ATOM 671 N N . LEU A 1 84 ? 17.178 -5.421 6.556 1.00 85.81 84 LEU A N 1
ATOM 672 C CA . LEU A 1 84 ? 16.322 -4.990 7.658 1.00 85.81 84 LEU A CA 1
ATOM 673 C C . LEU A 1 84 ? 15.724 -3.600 7.393 1.00 85.81 84 LEU A C 1
ATOM 675 O O . LEU A 1 84 ? 14.519 -3.419 7.559 1.00 85.81 84 LEU A O 1
ATOM 679 N N . TYR A 1 85 ? 16.525 -2.640 6.924 1.00 84.00 85 TYR A N 1
ATOM 680 C CA . TYR A 1 85 ? 16.049 -1.312 6.524 1.00 84.00 85 TYR A CA 1
ATOM 681 C C . TYR A 1 85 ? 14.973 -1.397 5.454 1.00 84.00 85 TYR A C 1
ATOM 683 O O . TYR A 1 85 ? 13.930 -0.752 5.561 1.00 84.00 85 TYR A O 1
ATOM 691 N N . LEU A 1 86 ? 15.213 -2.213 4.431 1.00 88.88 86 LEU A N 1
ATOM 692 C CA . LEU A 1 86 ? 14.286 -2.377 3.330 1.00 88.88 86 LEU A CA 1
ATOM 693 C C . LEU A 1 86 ? 12.996 -3.069 3.788 1.00 88.88 86 LEU A C 1
ATOM 695 O O . LEU A 1 86 ? 11.912 -2.649 3.393 1.00 88.88 86 LEU A O 1
ATOM 699 N N . ALA A 1 87 ? 13.089 -4.060 4.678 1.00 90.62 87 ALA A N 1
ATOM 700 C CA . ALA A 1 87 ? 11.929 -4.714 5.276 1.00 90.62 87 ALA A CA 1
ATOM 701 C C . ALA A 1 87 ? 11.073 -3.739 6.102 1.00 90.62 87 ALA A C 1
ATOM 703 O O . ALA A 1 87 ? 9.854 -3.699 5.927 1.00 90.62 87 ALA A O 1
ATOM 704 N N . VAL A 1 88 ? 11.693 -2.916 6.957 1.00 89.69 88 VAL A N 1
ATOM 705 C CA . VAL A 1 88 ? 10.985 -1.882 7.733 1.00 89.69 88 VAL A CA 1
ATOM 706 C C . VAL A 1 88 ? 10.380 -0.827 6.801 1.00 89.69 88 VAL A C 1
ATOM 708 O O . VAL A 1 88 ? 9.214 -0.475 6.954 1.00 89.69 88 VAL A O 1
ATOM 711 N N . ASN A 1 89 ? 11.112 -0.396 5.771 1.00 88.81 89 ASN A N 1
ATOM 712 C CA . ASN A 1 89 ? 10.591 0.521 4.758 1.00 88.81 89 ASN A CA 1
ATOM 713 C C . ASN A 1 89 ? 9.376 -0.069 4.021 1.00 88.81 89 ASN A C 1
ATOM 715 O O . ASN A 1 89 ? 8.363 0.605 3.840 1.00 88.81 89 ASN A O 1
ATOM 719 N N . TYR A 1 90 ? 9.427 -1.341 3.618 1.00 91.31 90 TYR A N 1
ATOM 720 C CA . TYR A 1 90 ? 8.282 -2.010 2.998 1.00 91.31 90 TYR A CA 1
ATOM 721 C C . TYR A 1 90 ? 7.089 -2.108 3.939 1.00 91.31 90 TYR A C 1
ATOM 723 O O . TYR A 1 90 ? 5.964 -1.886 3.494 1.00 91.31 90 TYR A O 1
ATOM 731 N N . LEU A 1 91 ? 7.319 -2.388 5.222 1.00 90.06 91 LEU A N 1
ATOM 732 C CA . LEU A 1 91 ? 6.268 -2.406 6.232 1.00 90.06 91 LEU A CA 1
ATOM 733 C C . LEU A 1 91 ? 5.592 -1.032 6.347 1.00 90.06 91 LEU A C 1
ATOM 735 O O . LEU A 1 91 ? 4.372 -0.934 6.203 1.00 90.06 91 LEU A O 1
ATOM 739 N N . ASP A 1 92 ? 6.371 0.032 6.544 1.00 88.31 92 ASP A N 1
ATOM 740 C CA . ASP A 1 92 ? 5.844 1.390 6.700 1.00 88.31 92 ASP A CA 1
ATOM 741 C C . ASP A 1 92 ? 5.083 1.853 5.450 1.00 88.31 92 ASP A C 1
ATOM 743 O O . ASP A 1 92 ? 3.985 2.415 5.536 1.00 88.31 92 ASP A O 1
ATOM 747 N N . ARG A 1 93 ? 5.628 1.574 4.262 1.00 90.19 93 ARG A N 1
ATOM 748 C CA . ARG A 1 93 ? 4.973 1.882 2.984 1.00 90.19 93 ARG A CA 1
ATOM 749 C C . ARG A 1 93 ? 3.692 1.084 2.794 1.00 90.19 93 ARG A C 1
ATOM 751 O O . ARG A 1 93 ? 2.689 1.662 2.384 1.00 90.19 93 ARG A O 1
ATOM 758 N N . PHE A 1 94 ? 3.701 -0.213 3.098 1.00 89.88 94 PHE A N 1
ATOM 759 C CA . PHE A 1 94 ? 2.516 -1.065 3.005 1.00 89.88 94 PHE A CA 1
ATOM 760 C C . PHE A 1 94 ? 1.383 -0.505 3.861 1.00 89.88 94 PHE A C 1
ATOM 762 O O . PHE A 1 94 ? 0.280 -0.277 3.366 1.00 89.88 94 PHE A O 1
ATOM 769 N N . LEU A 1 95 ? 1.668 -0.198 5.124 1.00 88.06 95 LEU A N 1
ATOM 770 C CA . LEU A 1 95 ? 0.674 0.361 6.033 1.00 88.06 95 LEU A CA 1
ATOM 771 C C . LEU A 1 95 ? 0.189 1.744 5.568 1.00 88.06 95 LEU A C 1
ATOM 773 O O . LEU A 1 95 ? -1.003 2.041 5.662 1.00 88.06 95 LEU A O 1
ATOM 777 N N . SER A 1 96 ? 1.077 2.570 5.009 1.00 88.19 96 SER A N 1
ATOM 778 C CA . SER A 1 96 ? 0.720 3.864 4.417 1.00 88.19 96 SER A CA 1
ATOM 779 C C . SER A 1 96 ? -0.231 3.729 3.220 1.00 88.19 96 SER A C 1
ATOM 781 O O . SER A 1 96 ? -1.241 4.436 3.138 1.00 88.19 96 SER A O 1
ATOM 783 N N . LEU A 1 97 ? 0.053 2.793 2.311 1.00 88.50 97 LEU A N 1
ATOM 784 C CA . LEU A 1 97 ? -0.755 2.529 1.118 1.00 88.50 97 LEU A CA 1
ATOM 785 C C . LEU A 1 97 ? -2.125 1.963 1.479 1.00 88.50 97 LEU A C 1
ATOM 787 O O . LEU A 1 97 ? -3.135 2.467 0.991 1.00 88.50 97 LEU A O 1
ATOM 791 N N . VAL A 1 98 ? -2.168 0.979 2.378 1.00 87.56 98 VAL A N 1
ATOM 792 C CA . VAL A 1 98 ? -3.420 0.379 2.855 1.00 87.56 98 VAL A CA 1
ATOM 793 C C . VAL A 1 98 ? -4.323 1.447 3.470 1.00 87.56 98 VAL A C 1
ATOM 795 O O . VAL A 1 98 ? -5.509 1.504 3.151 1.00 87.56 98 VAL A O 1
ATOM 798 N N . MET A 1 99 ? -3.770 2.354 4.279 1.00 87.50 99 MET A N 1
ATOM 799 C CA . MET A 1 99 ? -4.554 3.452 4.849 1.00 87.50 99 MET A CA 1
ATOM 800 C C . MET A 1 99 ? -5.076 4.432 3.803 1.00 87.50 99 MET A C 1
ATOM 802 O O . MET A 1 99 ? -6.223 4.870 3.892 1.00 87.50 99 MET A O 1
ATOM 806 N N . SER A 1 100 ? -4.256 4.768 2.807 1.00 86.44 100 SER A N 1
ATOM 807 C CA . SER A 1 100 ? -4.683 5.615 1.692 1.00 86.44 100 SER A CA 1
ATOM 808 C C . SER A 1 100 ? -5.817 4.959 0.900 1.00 86.44 100 SER A C 1
ATOM 810 O O . SER A 1 100 ? -6.770 5.637 0.536 1.00 86.44 100 SER A O 1
ATOM 812 N N . TYR A 1 101 ? -5.737 3.649 0.666 1.00 88.25 101 TYR A N 1
ATOM 813 C CA . TYR A 1 101 ? -6.752 2.881 -0.051 1.00 88.25 101 TYR A CA 1
ATOM 814 C C . TYR A 1 101 ? -8.076 2.799 0.728 1.00 88.25 101 TYR A C 1
ATOM 816 O O . TYR A 1 101 ? -9.133 3.061 0.161 1.00 88.25 101 TYR A O 1
ATOM 824 N N . TYR A 1 102 ? -8.042 2.542 2.043 1.00 86.94 102 TYR A N 1
ATOM 825 C CA . TYR A 1 102 ? -9.261 2.540 2.867 1.00 86.94 102 TYR A CA 1
ATOM 826 C C . TYR A 1 102 ? -9.967 3.899 2.904 1.00 86.94 102 TYR A C 1
ATOM 828 O O . TYR A 1 102 ? -11.195 3.926 2.916 1.00 86.94 102 TYR A O 1
ATOM 836 N N . GLN A 1 103 ? -9.215 5.005 2.880 1.00 87.06 103 GLN A N 1
ATOM 837 C CA . GLN A 1 103 ? -9.792 6.350 2.808 1.00 87.06 103 GLN A CA 1
ATOM 838 C C . GLN A 1 103 ? -10.538 6.581 1.482 1.00 87.06 103 GLN A C 1
ATOM 840 O O . GLN A 1 103 ? -11.596 7.200 1.474 1.00 87.06 103 GLN A O 1
ATOM 845 N N . VAL A 1 104 ? -10.017 6.059 0.372 1.00 89.62 104 VAL A N 1
ATOM 846 C CA . VAL A 1 104 ? -10.688 6.130 -0.936 1.00 89.62 104 VAL 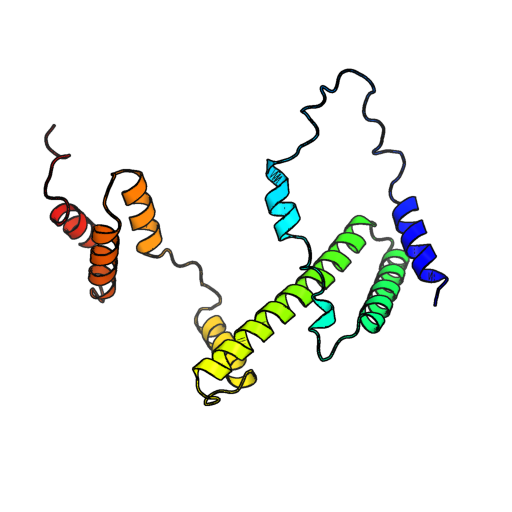A CA 1
ATOM 847 C C . VAL A 1 104 ? -11.923 5.222 -0.971 1.00 89.62 104 VAL A C 1
ATOM 849 O O . VAL A 1 104 ? -12.958 5.596 -1.515 1.00 89.62 104 VAL A O 1
ATOM 852 N N . LEU A 1 105 ? -11.867 4.045 -0.338 1.00 92.00 105 LEU A N 1
ATOM 853 C CA . LEU A 1 105 ? -13.046 3.185 -0.209 1.00 92.00 105 LEU A CA 1
ATOM 854 C C . LEU A 1 105 ? -14.189 3.859 0.558 1.00 92.00 105 LEU A C 1
ATOM 856 O O . LEU A 1 105 ? -15.343 3.640 0.206 1.00 92.00 105 LEU A O 1
ATOM 860 N N . ASP A 1 106 ? -13.892 4.656 1.587 1.00 90.94 106 ASP A N 1
ATOM 861 C CA . ASP A 1 106 ? -14.910 5.445 2.296 1.00 90.94 106 ASP A CA 1
ATOM 862 C C . ASP A 1 106 ? -15.626 6.429 1.365 1.00 90.94 106 ASP A C 1
ATOM 864 O O . ASP A 1 106 ? -16.851 6.540 1.402 1.00 90.94 106 ASP A O 1
ATOM 868 N N . GLU A 1 107 ? -14.877 7.092 0.486 1.00 94.06 107 GLU A N 1
ATOM 869 C CA . GLU A 1 107 ? -15.433 8.004 -0.513 1.00 94.06 107 GLU A CA 1
ATOM 870 C C . GLU A 1 107 ? -16.331 7.270 -1.519 1.00 94.06 107 GLU A C 1
ATOM 872 O O . GLU A 1 107 ? -17.426 7.738 -1.823 1.00 94.06 107 GLU A O 1
ATOM 877 N N . PHE A 1 108 ? -15.932 6.079 -1.978 1.00 92.94 108 PHE A N 1
ATOM 878 C CA . PHE A 1 108 ? -16.772 5.272 -2.868 1.00 92.94 108 PHE A CA 1
ATOM 879 C C . PHE A 1 108 ? -18.067 4.807 -2.206 1.00 92.94 108 PHE A C 1
ATOM 881 O O . PHE A 1 108 ? -19.124 4.884 -2.827 1.00 92.94 108 PHE A O 1
ATOM 888 N N . VAL A 1 109 ? -18.004 4.350 -0.954 1.00 94.75 109 VAL A N 1
ATOM 889 C CA . VAL A 1 109 ? -19.204 3.968 -0.193 1.00 94.75 109 VAL A CA 1
ATOM 890 C C . VAL A 1 109 ? -20.158 5.160 -0.090 1.00 94.75 109 VAL A C 1
ATOM 892 O O . VAL A 1 109 ? -21.338 5.022 -0.420 1.00 94.75 109 VAL A O 1
ATOM 895 N N . TYR A 1 110 ? -19.625 6.337 0.249 1.00 93.94 110 TYR A N 1
ATOM 896 C CA . TYR A 1 110 ? -20.388 7.579 0.338 1.00 93.94 110 TYR A CA 1
ATOM 897 C C . TYR A 1 110 ? -21.048 7.972 -0.992 1.00 93.94 110 TYR A C 1
ATOM 899 O O . TYR A 1 110 ? -22.243 8.252 -1.022 1.00 93.94 110 TYR A O 1
ATOM 907 N N . ILE A 1 111 ? -20.311 7.941 -2.110 1.00 94.81 111 ILE A N 1
ATOM 908 C CA . ILE A 1 111 ? -20.853 8.272 -3.443 1.00 94.81 111 ILE A CA 1
ATOM 909 C C . ILE A 1 111 ? -21.978 7.308 -3.848 1.00 94.81 111 ILE A C 1
ATOM 911 O O . ILE A 1 111 ? -22.898 7.697 -4.565 1.00 94.81 111 ILE A O 1
ATOM 915 N N . THR A 1 112 ? -21.927 6.057 -3.385 1.00 92.75 112 THR A N 1
ATOM 916 C CA . THR A 1 112 ? -22.971 5.056 -3.646 1.00 92.75 112 THR A CA 1
ATOM 917 C C . THR A 1 112 ? -24.149 5.102 -2.667 1.00 92.75 112 THR A C 1
ATOM 919 O O . THR A 1 112 ? -24.971 4.188 -2.699 1.00 92.75 112 THR A O 1
ATOM 922 N N . ASP A 1 113 ? -24.242 6.123 -1.809 1.00 94.44 113 ASP A N 1
ATOM 923 C CA . ASP A 1 113 ? -25.295 6.267 -0.787 1.00 94.44 113 ASP A CA 1
ATOM 924 C C . ASP A 1 113 ? -25.438 5.006 0.085 1.00 94.44 113 ASP A C 1
ATOM 926 O O . ASP A 1 113 ? -26.518 4.440 0.238 1.00 94.44 113 ASP A O 1
ATOM 930 N N . ASP A 1 114 ? -24.302 4.476 0.555 1.00 92.88 114 ASP A N 1
ATOM 931 C CA . ASP A 1 114 ? -24.212 3.247 1.359 1.00 92.88 114 ASP A CA 1
ATOM 932 C C . ASP A 1 114 ? -24.834 1.987 0.710 1.00 92.88 114 ASP A C 1
ATOM 934 O O . ASP A 1 114 ? -24.973 0.946 1.361 1.00 92.88 114 ASP A O 1
ATOM 938 N N . THR A 1 115 ? -25.145 2.019 -0.594 1.00 95.69 115 THR A N 1
ATOM 939 C CA . THR A 1 115 ? -25.691 0.866 -1.337 1.00 95.69 115 THR A CA 1
ATOM 940 C C . THR A 1 115 ? -24.741 -0.335 -1.289 1.00 95.69 115 THR A C 1
ATOM 942 O O . THR A 1 115 ? -25.180 -1.489 -1.258 1.00 95.69 115 THR A O 1
ATOM 945 N N . TYR A 1 116 ? -23.428 -0.081 -1.261 1.00 94.25 116 TYR A N 1
ATOM 946 C CA . TYR A 1 116 ? -22.394 -1.108 -1.181 1.00 94.25 116 TYR A CA 1
ATOM 947 C C . TYR A 1 116 ? -21.507 -0.918 0.046 1.00 94.25 116 TYR A C 1
ATOM 949 O O . TYR A 1 116 ? -21.013 0.166 0.330 1.00 94.25 116 TYR A O 1
ATOM 957 N N . THR A 1 117 ? -21.210 -2.017 0.737 1.00 94.50 117 THR A N 1
ATOM 958 C CA . THR A 1 117 ? -20.231 -2.027 1.832 1.00 94.50 117 THR A CA 1
ATOM 959 C C . THR A 1 117 ? -18.795 -2.103 1.302 1.00 94.50 117 THR A C 1
ATOM 961 O O . THR A 1 117 ? -18.537 -2.725 0.268 1.00 94.50 117 THR A O 1
ATOM 964 N N . LYS A 1 118 ? -17.811 -1.607 2.072 1.00 93.06 118 LYS A N 1
ATOM 965 C CA . LYS A 1 118 ? -16.369 -1.738 1.749 1.00 93.06 118 LYS A CA 1
ATOM 966 C C . LYS A 1 118 ? -15.967 -3.166 1.368 1.00 93.06 118 LYS A C 1
ATOM 968 O O . LYS A 1 118 ? -15.233 -3.385 0.413 1.00 93.06 118 LYS A O 1
ATOM 973 N N . LYS A 1 119 ? -16.480 -4.164 2.101 1.00 92.94 119 LYS A N 1
ATOM 974 C CA . LYS A 1 119 ? -16.191 -5.585 1.845 1.00 92.94 119 LYS A CA 1
ATOM 975 C C . LYS A 1 119 ? -16.716 -6.042 0.486 1.00 92.94 119 LYS A C 1
ATOM 977 O O . LYS A 1 119 ? -16.078 -6.875 -0.150 1.00 92.94 119 LYS A O 1
ATOM 982 N N . GLN A 1 120 ? -17.874 -5.543 0.055 1.00 95.19 120 GLN A N 1
ATOM 983 C CA . GLN A 1 120 ? -18.419 -5.854 -1.266 1.00 95.19 120 GLN A CA 1
ATOM 984 C C . GLN A 1 120 ? -17.589 -5.197 -2.366 1.00 95.19 120 GLN A C 1
ATOM 986 O O . GLN A 1 120 ? -17.231 -5.892 -3.310 1.00 95.19 120 GLN A O 1
ATOM 991 N N . LEU A 1 121 ? -17.205 -3.926 -2.20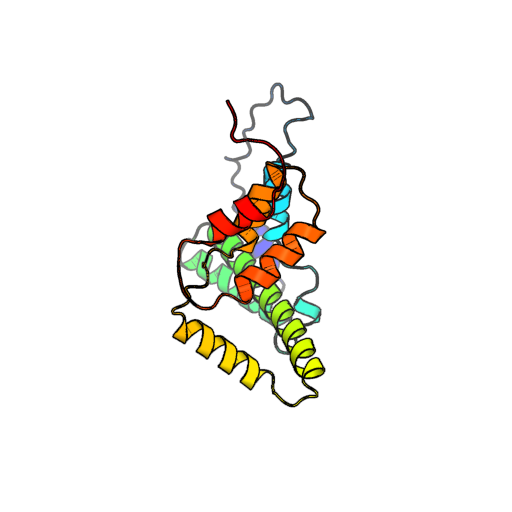6 1.00 94.19 121 LEU A N 1
ATOM 992 C CA . LEU A 1 121 ? -16.338 -3.225 -3.163 1.00 94.19 121 LEU A CA 1
ATOM 993 C C . LEU A 1 121 ? -15.007 -3.964 -3.369 1.00 94.19 121 LEU A C 1
ATOM 995 O O . LEU A 1 121 ? -14.673 -4.319 -4.496 1.00 94.19 121 LEU A O 1
ATOM 999 N N . VAL A 1 122 ? -14.317 -4.324 -2.281 1.00 94.25 122 VAL A N 1
ATOM 1000 C CA . VAL A 1 122 ? -13.055 -5.087 -2.341 1.00 94.25 122 VAL A CA 1
ATOM 1001 C C . VAL A 1 122 ? -13.251 -6.461 -2.993 1.00 94.25 122 VAL A C 1
ATOM 1003 O O . VAL A 1 122 ? -12.424 -6.903 -3.786 1.00 94.25 122 VAL A O 1
ATOM 1006 N N . ARG A 1 123 ? -14.350 -7.165 -2.687 1.00 95.50 123 ARG A N 1
ATOM 1007 C CA . ARG A 1 123 ? -14.644 -8.470 -3.309 1.00 95.50 123 ARG A CA 1
ATOM 1008 C C . ARG A 1 123 ? -14.865 -8.349 -4.812 1.00 95.50 123 ARG A C 1
ATOM 1010 O O . ARG A 1 123 ? -14.414 -9.226 -5.547 1.00 95.50 123 ARG A O 1
ATOM 1017 N N . MET A 1 124 ? -15.556 -7.300 -5.251 1.00 95.19 124 MET A N 1
ATOM 1018 C CA . MET A 1 124 ? -15.788 -7.035 -6.670 1.00 95.19 124 MET A CA 1
ATOM 1019 C C . MET A 1 124 ? -14.482 -6.690 -7.382 1.00 95.19 124 MET A C 1
ATOM 1021 O O . MET A 1 124 ? -14.198 -7.291 -8.413 1.00 95.19 124 MET A O 1
ATOM 1025 N N . GLU A 1 125 ? -13.646 -5.829 -6.798 1.00 94.75 125 GLU A N 1
ATOM 1026 C CA . GLU A 1 125 ? -12.316 -5.515 -7.336 1.00 94.75 125 GLU A CA 1
ATOM 1027 C C . GLU A 1 125 ? -11.466 -6.781 -7.489 1.00 94.75 125 GLU A C 1
ATOM 1029 O O . GLU A 1 125 ? -10.983 -7.089 -8.574 1.00 94.75 125 GLU A O 1
ATOM 1034 N N . GLN A 1 126 ? -11.355 -7.59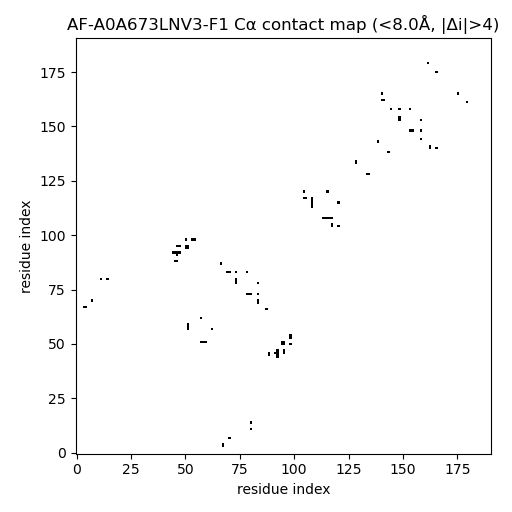1 -6.434 1.00 95.94 126 GLN A N 1
AT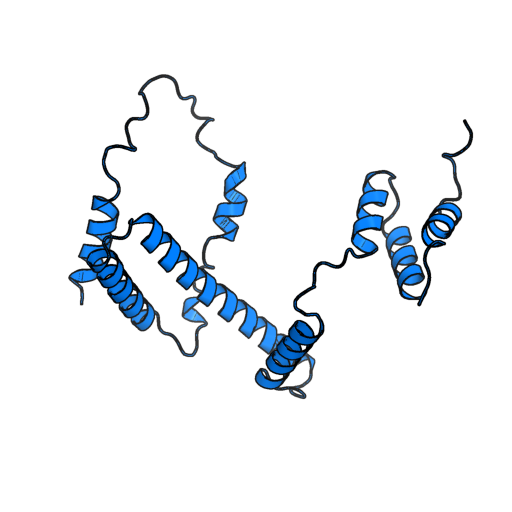OM 1035 C CA . GLN A 1 126 ? -10.611 -8.850 -6.484 1.00 95.94 126 GLN A CA 1
ATOM 1036 C C . GLN A 1 126 ? -11.173 -9.839 -7.508 1.00 95.94 126 GLN A C 1
ATOM 1038 O O . GLN A 1 126 ? -10.435 -10.688 -8.006 1.00 95.94 126 GLN A O 1
ATOM 1043 N N . HIS A 1 127 ? -12.482 -9.820 -7.763 1.00 96.62 127 HIS A N 1
ATOM 1044 C CA . HIS A 1 127 ? -13.093 -10.663 -8.784 1.00 96.62 127 HIS A CA 1
ATOM 1045 C C . HIS A 1 127 ? -12.735 -10.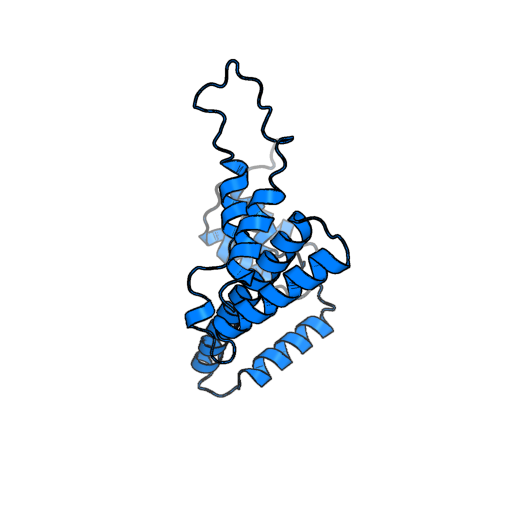164 -10.185 1.00 96.62 127 HIS A C 1
ATOM 1047 O O . HIS A 1 127 ? -12.265 -10.957 -10.995 1.00 96.62 127 HIS A O 1
ATOM 1053 N N . LEU A 1 128 ? -12.862 -8.858 -10.431 1.00 96.12 128 LEU A N 1
ATOM 1054 C CA . LEU A 1 128 ? -12.485 -8.214 -11.688 1.00 96.12 128 LEU A CA 1
ATOM 1055 C C . LEU A 1 128 ? -11.012 -8.474 -12.024 1.00 96.12 128 LEU A C 1
ATOM 1057 O O . LEU A 1 128 ? -10.714 -8.976 -13.104 1.00 96.12 128 LEU A O 1
ATOM 1061 N N . LEU A 1 129 ? -10.101 -8.235 -11.076 1.00 95.69 129 LEU A N 1
ATOM 1062 C CA . LEU A 1 129 ? -8.663 -8.468 -11.261 1.00 95.69 129 LEU A CA 1
ATOM 1063 C C . LEU A 1 129 ? -8.344 -9.931 -11.586 1.00 95.69 129 LEU A C 1
ATOM 1065 O O . LEU A 1 129 ? -7.477 -10.210 -12.410 1.00 95.69 129 LEU A O 1
ATOM 1069 N N . ARG A 1 130 ? -9.068 -10.876 -10.974 1.00 95.69 130 ARG A N 1
ATOM 1070 C CA . ARG A 1 130 ? -8.914 -12.308 -11.264 1.00 95.69 130 ARG A CA 1
ATOM 1071 C C . ARG A 1 130 ? -9.418 -12.683 -12.650 1.00 95.69 130 ARG A C 1
ATOM 1073 O O . ARG A 1 130 ? -8.751 -13.459 -13.323 1.00 95.69 130 ARG A O 1
ATOM 1080 N N . VAL A 1 131 ? -10.565 -12.153 -13.069 1.00 96.31 131 VAL A N 1
ATOM 1081 C CA . VAL A 1 131 ? -11.114 -12.400 -14.413 1.00 96.31 131 VAL A CA 1
ATOM 1082 C C . VAL A 1 131 ? -10.164 -11.871 -15.488 1.00 96.31 131 VAL A C 1
ATOM 1084 O O . VAL A 1 131 ? -9.954 -12.546 -16.490 1.00 96.31 131 VAL A O 1
ATOM 1087 N N . LEU A 1 132 ? -9.534 -10.719 -15.246 1.00 93.69 132 LEU A N 1
ATOM 1088 C CA . LEU A 1 132 ? -8.520 -10.139 -16.132 1.00 93.69 132 LEU A CA 1
ATOM 1089 C C . LEU A 1 132 ? -7.132 -10.786 -15.998 1.00 93.69 132 LEU A C 1
ATOM 1091 O O . LEU A 1 132 ? -6.206 -10.362 -16.674 1.00 93.69 132 LEU A O 1
ATOM 1095 N N . ALA A 1 133 ? -6.948 -11.775 -15.115 1.00 93.19 133 ALA A N 1
ATOM 1096 C CA . ALA A 1 133 ? -5.645 -12.377 -14.815 1.00 93.19 133 ALA A CA 1
ATOM 1097 C C . ALA A 1 133 ? -4.547 -11.351 -14.447 1.00 93.19 133 ALA A C 1
ATOM 1099 O O . ALA A 1 133 ? -3.370 -11.579 -14.714 1.00 93.19 133 ALA A O 1
ATOM 1100 N N . PHE A 1 134 ? -4.933 -10.235 -13.814 1.00 93.88 134 PHE A N 1
ATOM 1101 C CA . PHE A 1 134 ? -4.070 -9.081 -13.527 1.00 93.88 134 PHE A CA 1
ATOM 1102 C C . PHE A 1 134 ? -3.430 -8.424 -14.770 1.00 93.88 134 PHE A C 1
ATOM 1104 O O . PHE A 1 134 ? -2.523 -7.604 -14.620 1.00 93.88 134 PHE A O 1
ATOM 1111 N N . ASP A 1 135 ? -3.928 -8.706 -15.978 1.00 92.50 135 ASP A N 1
ATOM 1112 C CA . ASP A 1 135 ? -3.542 -7.999 -17.201 1.00 92.50 135 ASP A CA 1
ATOM 1113 C C . ASP A 1 135 ? -4.274 -6.653 -17.290 1.00 92.50 135 ASP A C 1
ATOM 1115 O O . ASP A 1 135 ? -5.332 -6.503 -17.900 1.00 92.50 135 ASP A O 1
ATOM 1119 N N . LEU A 1 136 ? -3.719 -5.666 -16.591 1.00 88.19 136 LEU A N 1
ATOM 1120 C CA . LEU A 1 136 ? -4.208 -4.285 -16.589 1.00 88.19 136 LEU A CA 1
ATOM 1121 C C . LEU A 1 136 ? -3.451 -3.393 -17.584 1.00 88.19 136 LEU A C 1
ATOM 1123 O O . LEU A 1 136 ? -3.755 -2.208 -17.702 1.00 88.19 136 LEU A O 1
ATOM 1127 N N . THR A 1 137 ? -2.455 -3.933 -18.290 1.00 85.19 137 THR A N 1
ATOM 1128 C CA . THR A 1 137 ? -1.502 -3.173 -19.117 1.00 85.19 137 THR A CA 1
ATOM 1129 C C . THR A 1 137 ? -1.962 -2.995 -20.564 1.00 85.19 137 THR A C 1
ATOM 1131 O O . THR A 1 137 ? -1.167 -3.061 -21.500 1.00 85.19 137 THR A O 1
ATOM 1134 N N . ALA A 1 138 ? -3.256 -2.744 -20.764 1.00 81.25 138 ALA A N 1
ATOM 1135 C CA . ALA A 1 138 ? -3.803 -2.491 -22.089 1.00 81.25 138 ALA A CA 1
ATOM 1136 C C . ALA A 1 138 ? -3.458 -1.060 -22.550 1.00 81.25 138 ALA A C 1
ATOM 1138 O O . ALA A 1 138 ? -3.822 -0.096 -21.865 1.00 81.25 138 ALA A O 1
ATOM 1139 N N . PRO A 1 139 ? -2.792 -0.877 -23.706 1.00 78.94 139 PRO A N 1
ATOM 1140 C CA . PRO A 1 139 ? -2.514 0.455 -24.218 1.00 78.94 139 PRO A CA 1
ATOM 1141 C C . PRO A 1 139 ? -3.832 1.132 -24.606 1.00 78.94 139 PRO A C 1
ATOM 1143 O O . PRO A 1 139 ? -4.595 0.632 -25.434 1.00 78.94 139 PRO A O 1
ATOM 1146 N N . THR A 1 140 ? -4.120 2.277 -23.990 1.00 80.06 140 THR A N 1
ATOM 1147 C CA . THR A 1 140 ? -5.339 3.033 -24.293 1.00 80.06 140 THR A CA 1
ATOM 1148 C C . THR A 1 140 ? -5.137 3.876 -25.548 1.00 80.06 140 THR A C 1
ATOM 1150 O O . THR A 1 140 ? -4.057 4.413 -25.789 1.00 80.06 140 THR A O 1
ATOM 1153 N N . VAL A 1 141 ? -6.200 4.063 -26.336 1.00 76.88 141 VAL A N 1
ATOM 1154 C CA . VAL A 1 141 ? -6.189 4.975 -27.498 1.00 76.88 141 VAL A CA 1
ATOM 1155 C C . VAL A 1 141 ? -5.754 6.386 -27.087 1.00 76.88 141 VAL A C 1
ATOM 1157 O O . VAL A 1 141 ? -5.099 7.084 -27.854 1.00 76.88 141 VAL A O 1
ATOM 1160 N N . HIS A 1 142 ? -6.053 6.785 -25.848 1.00 74.12 142 HIS A N 1
ATOM 1161 C CA . HIS A 1 142 ? -5.595 8.041 -25.269 1.00 74.12 142 HIS A CA 1
ATOM 1162 C C . HIS A 1 142 ? -4.071 8.171 -25.251 1.00 74.12 142 HIS A C 1
ATOM 1164 O O . HIS A 1 142 ? -3.558 9.216 -25.632 1.00 74.12 142 HIS A O 1
ATOM 1170 N N . GLN A 1 143 ? -3.345 7.116 -24.878 1.00 73.44 143 GLN A N 1
ATOM 1171 C CA . GLN A 1 143 ? -1.884 7.143 -24.833 1.00 73.44 143 GLN A CA 1
ATOM 1172 C C . GLN A 1 143 ? -1.278 7.364 -26.228 1.00 73.44 143 GLN A C 1
ATOM 1174 O O . GLN A 1 143 ? -0.353 8.159 -26.372 1.00 73.44 143 GLN A O 1
ATOM 1179 N N . PHE A 1 144 ? -1.859 6.749 -27.263 1.00 72.88 144 PHE A N 1
ATOM 1180 C CA . PHE A 1 144 ? -1.464 6.995 -28.653 1.00 72.88 144 PHE A CA 1
ATOM 1181 C C . PHE A 1 144 ? -1.818 8.414 -29.114 1.00 72.88 144 PHE A C 1
ATOM 1183 O O . PHE A 1 144 ? -0.973 9.100 -29.681 1.00 72.88 144 PHE A O 1
ATOM 1190 N N . LEU A 1 145 ? -3.041 8.888 -28.850 1.00 71.94 145 LEU A N 1
ATOM 1191 C CA . LEU A 1 145 ? -3.468 10.236 -29.244 1.00 71.94 145 LEU A CA 1
ATOM 1192 C C . LEU A 1 145 ? -2.646 11.335 -28.562 1.00 71.94 145 LEU A C 1
ATOM 1194 O O . LEU A 1 145 ? -2.321 12.329 -29.204 1.00 71.94 145 LEU A O 1
ATOM 1198 N N . MET A 1 146 ? -2.276 11.147 -27.294 1.00 70.94 146 MET A N 1
ATOM 1199 C CA . MET A 1 146 ? -1.399 12.071 -26.573 1.00 70.94 146 MET A CA 1
ATOM 1200 C C . MET A 1 146 ? -0.017 12.161 -27.225 1.00 70.94 146 MET A C 1
ATOM 1202 O O . MET A 1 146 ? 0.506 13.262 -27.382 1.00 70.94 146 MET A O 1
ATOM 1206 N N . GLN A 1 147 ? 0.545 11.033 -27.669 1.00 69.56 147 GLN A N 1
ATOM 1207 C CA . GLN A 1 147 ? 1.815 11.019 -28.394 1.00 69.56 147 GLN A CA 1
ATOM 1208 C C . GLN A 1 147 ? 1.713 11.771 -29.734 1.00 69.56 147 GLN A C 1
ATOM 1210 O O . GLN A 1 147 ? 2.547 12.628 -30.008 1.00 69.56 147 GLN A O 1
ATOM 1215 N N . TYR A 1 148 ? 0.638 11.559 -30.502 1.00 67.50 148 TYR A N 1
ATOM 1216 C CA . TYR A 1 148 ? 0.381 12.309 -31.742 1.00 67.50 148 TYR A CA 1
ATOM 1217 C C . TYR A 1 148 ? 0.216 13.825 -31.517 1.00 67.50 148 TYR A C 1
ATOM 1219 O O . TYR A 1 148 ? 0.686 14.624 -32.321 1.00 67.50 148 TYR A O 1
ATOM 1227 N N . THR A 1 149 ? -0.415 14.254 -30.420 1.00 68.81 149 THR A N 1
ATOM 1228 C CA . THR A 1 149 ? -0.617 15.691 -30.126 1.00 68.81 149 THR A CA 1
ATOM 1229 C C . THR A 1 149 ? 0.631 16.431 -29.660 1.00 68.81 149 THR A C 1
ATOM 1231 O O . THR A 1 149 ? 0.638 17.660 -29.623 1.00 68.81 149 THR A O 1
ATOM 1234 N N . LEU A 1 150 ? 1.672 15.698 -29.263 1.00 65.62 150 LEU A N 1
ATOM 1235 C CA . LEU A 1 150 ? 2.978 16.283 -28.972 1.00 65.62 150 LEU A CA 1
ATOM 1236 C C . LEU A 1 150 ? 3.776 16.529 -30.259 1.00 65.62 150 LEU A C 1
ATOM 1238 O O . LEU A 1 150 ? 4.589 17.448 -30.293 1.00 65.62 150 LEU A O 1
ATOM 1242 N N . GLU A 1 151 ? 3.529 15.739 -31.307 1.00 64.44 151 GLU A N 1
ATOM 1243 C CA . GLU A 1 151 ? 4.199 15.858 -32.608 1.00 64.44 151 GLU A CA 1
ATOM 1244 C C . GLU A 1 151 ? 3.542 16.915 -33.509 1.00 64.44 151 GLU A C 1
ATOM 1246 O O . GLU A 1 151 ? 4.237 17.651 -34.208 1.00 64.44 151 GLU A O 1
ATOM 1251 N N . GLU A 1 152 ? 2.218 17.064 -33.438 1.00 58.97 152 GLU A N 1
ATOM 1252 C CA . GLU A 1 152 ? 1.479 18.123 -34.123 1.00 58.97 152 GLU A CA 1
ATOM 1253 C C . GLU A 1 152 ? 0.706 18.959 -33.103 1.00 58.97 152 GLU A C 1
ATOM 1255 O O . GLU A 1 152 ? -0.048 18.401 -32.314 1.00 58.97 152 GLU A O 1
ATOM 1260 N N . HIS A 1 153 ? 0.860 20.291 -33.116 1.00 61.50 153 HIS A N 1
ATOM 1261 C CA . HIS A 1 153 ? 0.212 21.259 -32.210 1.00 61.50 153 HIS A CA 1
ATOM 1262 C C . HIS A 1 153 ? -1.336 21.278 -32.311 1.00 61.50 153 HIS A C 1
ATOM 1264 O O . HIS A 1 153 ? -1.957 22.286 -32.662 1.00 61.50 153 HIS A O 1
ATOM 1270 N N . ILE A 1 154 ? -1.986 20.160 -32.006 1.00 65.81 154 ILE A N 1
ATOM 1271 C CA . ILE A 1 154 ? -3.421 19.925 -32.127 1.00 65.81 154 ILE A CA 1
ATOM 1272 C C . ILE A 1 154 ? -4.107 20.349 -30.823 1.00 65.81 154 ILE A C 1
ATOM 1274 O O . ILE A 1 154 ? -3.662 20.055 -29.715 1.00 65.81 154 ILE A O 1
ATOM 1278 N N . CYS A 1 155 ? -5.234 21.052 -30.941 1.00 66.31 155 CYS A N 1
ATOM 1279 C CA . CYS A 1 155 ? -6.000 21.521 -29.788 1.00 66.31 155 CYS A CA 1
ATOM 1280 C C . CYS A 1 155 ? -6.616 20.352 -28.991 1.00 66.31 155 CYS A C 1
ATOM 1282 O O . CYS A 1 155 ? -7.219 19.447 -29.568 1.00 66.31 155 CYS A O 1
ATOM 1284 N N . VAL A 1 156 ? -6.595 20.445 -27.653 1.00 67.69 156 VAL A N 1
ATOM 1285 C CA . VAL A 1 156 ? -7.216 19.492 -26.701 1.00 67.69 156 VAL A CA 1
ATOM 1286 C C . VAL A 1 156 ? -8.679 19.172 -27.050 1.00 67.69 156 VAL A C 1
ATOM 1288 O O . VAL A 1 156 ? -9.162 18.059 -26.841 1.00 67.69 156 VAL A O 1
ATOM 1291 N N . ARG A 1 157 ? -9.399 20.133 -27.642 1.00 65.31 157 ARG A N 1
ATOM 1292 C CA . ARG A 1 157 ? -10.791 19.956 -28.079 1.00 65.31 157 ARG A CA 1
ATOM 1293 C C . ARG A 1 157 ? -10.938 18.902 -29.181 1.00 65.31 157 ARG A C 1
ATOM 1295 O O . ARG A 1 157 ? -11.908 18.151 -29.161 1.00 65.31 157 ARG A O 1
ATOM 1302 N N . THR A 1 158 ? -9.984 18.829 -30.105 1.00 67.94 158 THR A N 1
ATOM 1303 C CA . THR A 1 158 ? -9.958 17.844 -31.197 1.00 67.94 158 THR A CA 1
ATOM 1304 C C . THR A 1 158 ? -9.655 16.445 -30.660 1.00 67.94 158 THR A C 1
ATOM 1306 O O . THR A 1 158 ? -10.298 15.480 -31.063 1.00 67.94 158 THR A O 1
ATOM 1309 N N . VAL A 1 159 ? -8.759 16.344 -29.675 1.00 67.56 159 VAL A N 1
ATOM 1310 C CA . VAL A 1 159 ? -8.415 15.083 -28.993 1.00 67.56 159 VAL A CA 1
ATOM 1311 C C . VAL A 1 159 ? -9.618 14.502 -28.258 1.00 67.56 159 VAL A C 1
ATOM 1313 O O . VAL A 1 159 ? -9.930 13.324 -28.411 1.00 67.56 159 VAL A O 1
ATOM 1316 N N . ASN A 1 160 ? -10.345 15.336 -27.510 1.00 70.19 160 ASN A N 1
ATOM 1317 C CA . ASN A 1 160 ? -11.536 14.901 -26.780 1.00 70.19 160 ASN A CA 1
ATOM 1318 C C . ASN A 1 160 ? -12.640 14.402 -27.723 1.00 70.19 160 ASN A C 1
ATOM 1320 O O . ASN A 1 160 ? -13.295 13.406 -27.428 1.00 70.19 160 ASN A O 1
ATOM 1324 N N . LEU A 1 161 ? -12.821 15.048 -28.880 1.00 69.88 161 LEU A N 1
ATOM 1325 C CA . LEU A 1 161 ? -13.768 14.589 -29.900 1.00 69.88 161 LEU A CA 1
ATOM 1326 C C . LEU A 1 161 ? -13.337 13.252 -30.526 1.00 69.88 161 LEU A C 1
ATOM 1328 O O . LEU A 1 161 ? -14.179 12.372 -30.702 1.00 69.88 161 LEU A O 1
ATOM 1332 N N . ALA A 1 162 ? -12.042 13.075 -30.808 1.00 69.31 162 ALA A N 1
ATOM 1333 C CA . ALA A 1 162 ? -11.493 11.821 -31.325 1.00 69.31 162 ALA A CA 1
ATOM 1334 C C . ALA A 1 162 ? -11.623 10.660 -30.318 1.00 69.31 162 ALA A C 1
ATOM 1336 O O . ALA A 1 162 ? -11.940 9.535 -30.693 1.00 69.31 162 ALA A O 1
ATOM 1337 N N . LEU A 1 163 ? -11.446 10.918 -29.021 1.00 68.88 163 LEU A N 1
ATOM 1338 C CA . LEU A 1 163 ? -11.634 9.906 -27.973 1.00 68.88 163 LEU A CA 1
ATOM 1339 C C . LEU A 1 163 ? -13.084 9.423 -27.870 1.00 68.88 163 LEU A C 1
ATOM 1341 O O . LEU A 1 163 ? -13.329 8.226 -27.696 1.00 68.88 163 LEU A O 1
ATOM 1345 N N . VAL A 1 164 ? -14.046 10.340 -28.006 1.00 67.94 164 VAL A N 1
ATOM 1346 C CA . VAL A 1 164 ? -15.479 10.009 -27.992 1.00 67.94 164 VAL A CA 1
ATOM 1347 C C . VAL A 1 164 ? -15.862 9.187 -29.226 1.00 67.94 164 VAL A C 1
ATOM 1349 O O . VAL A 1 164 ? -16.612 8.215 -29.107 1.00 67.94 164 VAL A O 1
ATOM 1352 N N . SER A 1 165 ? -15.325 9.523 -30.404 1.00 63.41 165 SER A N 1
ATOM 1353 C CA . SER A 1 165 ? -15.614 8.780 -31.636 1.00 63.41 165 SER A CA 1
ATOM 1354 C C . SER A 1 165 ? -15.002 7.377 -31.640 1.00 63.41 165 SER A C 1
ATOM 1356 O O . SER A 1 165 ? -15.668 6.433 -32.066 1.00 63.41 165 SER A O 1
ATOM 1358 N N . VAL A 1 166 ? -13.786 7.205 -31.107 1.00 64.25 16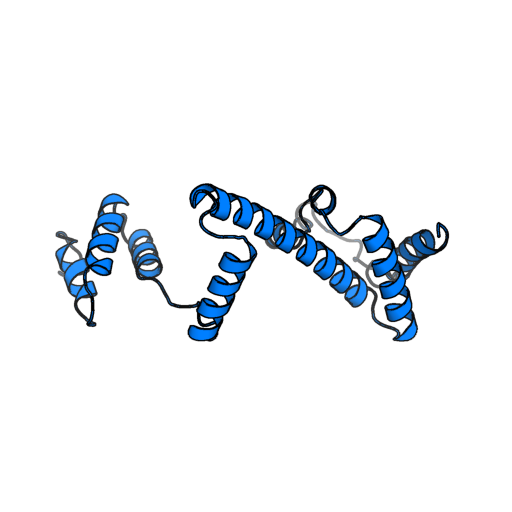6 VAL A N 1
ATOM 1359 C CA . VAL A 1 166 ? -13.148 5.882 -31.011 1.00 64.25 166 VAL A CA 1
ATOM 1360 C C . VAL A 1 166 ? -13.841 4.994 -29.977 1.00 64.25 166 VAL A C 1
ATOM 1362 O O . VAL A 1 166 ? -14.077 3.824 -30.260 1.00 64.25 166 VAL A O 1
ATOM 1365 N N . SER A 1 167 ? -14.253 5.544 -28.830 1.00 60.59 167 SER A N 1
ATOM 1366 C CA . SER A 1 167 ? -15.015 4.795 -27.813 1.00 60.59 167 SER A CA 1
ATOM 1367 C C . SER A 1 167 ? -16.377 4.296 -28.317 1.00 60.59 167 SER A C 1
ATOM 1369 O O . SER A 1 167 ? -16.897 3.317 -27.796 1.00 60.59 167 SER A O 1
ATOM 1371 N N . SER A 1 168 ? -16.951 4.953 -29.332 1.00 58.81 168 SER A N 1
ATOM 1372 C CA . SER A 1 168 ? -18.236 4.568 -29.937 1.00 58.81 168 SER A CA 1
ATOM 1373 C C . SER A 1 168 ? -18.096 3.520 -31.051 1.00 58.81 168 SER A C 1
ATOM 1375 O O . SER A 1 168 ? -19.093 2.937 -31.474 1.00 58.81 168 SER A O 1
ATOM 1377 N N . CYS A 1 169 ? -16.880 3.282 -31.556 1.00 55.62 169 CYS A N 1
ATOM 1378 C CA . CYS A 1 169 ? -16.612 2.262 -32.568 1.00 55.62 169 CYS A CA 1
ATOM 1379 C C . CYS A 1 169 ? -16.333 0.918 -31.890 1.00 55.62 169 CYS A C 1
ATOM 1381 O O . CYS A 1 169 ? -15.184 0.501 -31.738 1.00 55.62 169 CYS A O 1
ATOM 1383 N N . GLU A 1 170 ? -17.390 0.212 -31.498 1.00 53.53 170 GLU A N 1
ATOM 1384 C CA . GLU A 1 170 ? -17.272 -1.202 -31.160 1.00 53.53 170 GLU A CA 1
ATOM 1385 C C . GLU A 1 170 ? -16.846 -1.985 -32.419 1.00 53.53 170 GLU A C 1
ATOM 1387 O O . GLU A 1 170 ? -17.549 -2.022 -33.425 1.00 53.53 170 GLU A O 1
ATOM 1392 N N . THR A 1 171 ? -15.684 -2.643 -32.344 1.00 50.78 171 THR A N 1
ATOM 1393 C CA . THR A 1 171 ? -15.225 -3.738 -33.226 1.00 50.78 171 THR A CA 1
ATOM 1394 C C . THR A 1 171 ? -14.812 -3.401 -34.675 1.00 50.78 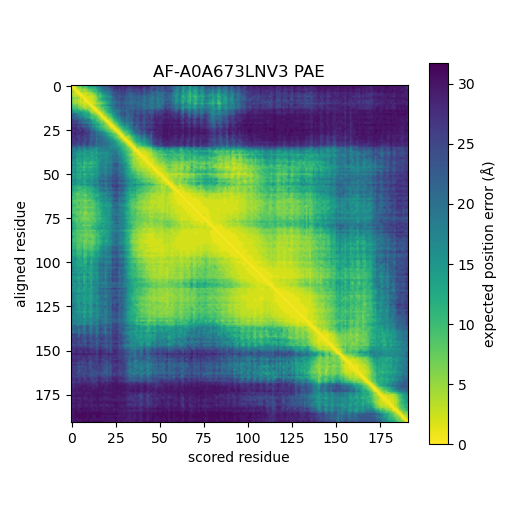171 THR A C 1
ATOM 1396 O O . THR A 1 171 ? -15.596 -3.540 -35.608 1.00 50.78 171 THR A O 1
ATOM 1399 N N . SER A 1 172 ? -13.528 -3.060 -34.888 1.00 39.50 172 SER A N 1
ATOM 1400 C CA . SER A 1 172 ? -12.622 -3.593 -35.950 1.00 39.50 172 SER A CA 1
ATOM 1401 C C . SER A 1 172 ? -11.376 -2.697 -36.140 1.00 39.50 172 SER A C 1
ATOM 1403 O O . SER A 1 172 ? -11.534 -1.486 -36.299 1.00 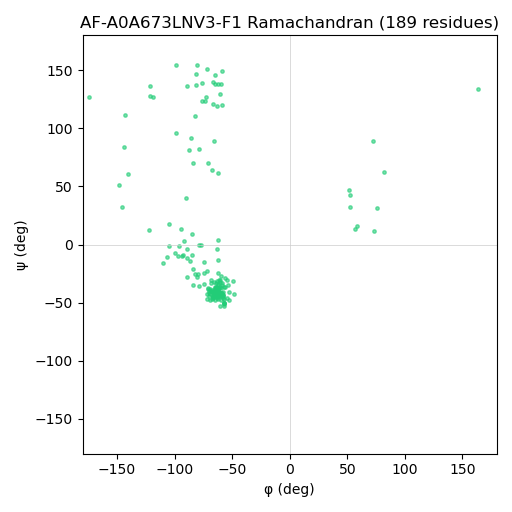39.50 172 SER A O 1
ATOM 1405 N N . PRO A 1 173 ? -10.133 -3.223 -36.220 1.00 50.69 173 PRO A N 1
ATOM 1406 C CA . PRO A 1 173 ? -9.043 -2.495 -36.883 1.00 50.69 173 PRO A CA 1
ATOM 1407 C C . PRO A 1 173 ? -9.248 -2.625 -38.413 1.00 50.69 173 PRO A C 1
ATOM 1409 O O . PRO A 1 173 ? -9.621 -3.720 -38.835 1.00 50.69 173 PRO A O 1
ATOM 1412 N N . PRO A 1 174 ? -9.050 -1.593 -39.274 1.00 50.31 174 PRO A N 1
ATOM 1413 C CA . PRO A 1 174 ? -7.990 -0.582 -39.214 1.00 50.31 174 PRO A CA 1
ATOM 1414 C C . PRO A 1 174 ? -8.405 0.813 -39.769 1.00 50.31 174 PRO A C 1
ATOM 1416 O O . PRO A 1 174 ? -7.712 1.359 -40.620 1.00 50.31 174 PRO A O 1
ATOM 1419 N N . ASN A 1 175 ? -9.524 1.408 -39.335 1.00 48.72 175 ASN A N 1
ATOM 1420 C CA . ASN A 1 175 ? -9.978 2.697 -39.903 1.00 48.72 175 ASN A CA 1
ATOM 1421 C C . ASN A 1 175 ? -9.761 3.934 -39.015 1.00 48.72 175 ASN A C 1
ATOM 1423 O O . ASN A 1 175 ? -10.063 5.044 -39.442 1.00 48.72 175 ASN A O 1
ATOM 1427 N N . TRP A 1 176 ? -9.214 3.791 -37.804 1.00 53.94 176 TRP A N 1
ATOM 1428 C CA . TRP A 1 176 ? -8.938 4.945 -36.934 1.00 53.94 176 TRP A CA 1
ATOM 1429 C C . TRP A 1 176 ? -7.814 5.831 -37.487 1.00 53.94 176 TRP A C 1
ATOM 1431 O O . TRP A 1 176 ? -7.911 7.050 -37.391 1.00 53.94 176 TRP A O 1
ATOM 1441 N N . ILE A 1 177 ? -6.818 5.240 -38.162 1.00 55.00 177 ILE A N 1
ATOM 1442 C CA . ILE A 1 177 ? -5.803 5.978 -38.931 1.00 55.00 177 ILE A CA 1
ATOM 1443 C C . ILE A 1 177 ? -6.484 6.787 -40.044 1.00 55.00 177 ILE A C 1
ATOM 1445 O O . ILE A 1 177 ? -6.214 7.971 -40.200 1.00 55.00 177 ILE A O 1
ATOM 1449 N N . SER A 1 178 ? -7.439 6.191 -40.759 1.00 55.19 178 SER A N 1
ATOM 1450 C CA . SER A 1 178 ? -8.225 6.847 -41.813 1.00 55.19 178 SER A CA 1
ATOM 1451 C C . SER A 1 178 ? -9.091 7.990 -41.273 1.00 55.19 178 SER A C 1
ATOM 1453 O O . SER A 1 178 ? -9.219 9.029 -41.916 1.00 55.19 178 SER A O 1
ATOM 1455 N N . ILE A 1 179 ? -9.674 7.818 -40.082 1.00 57.31 179 ILE A N 1
ATOM 1456 C CA . ILE A 1 179 ? -10.475 8.846 -39.405 1.00 57.31 179 ILE A CA 1
ATOM 1457 C C . ILE A 1 179 ? -9.576 9.989 -38.922 1.00 57.31 179 ILE A C 1
ATOM 1459 O O . ILE A 1 179 ? -9.929 11.145 -39.140 1.00 57.31 179 ILE A O 1
ATOM 1463 N N . LEU A 1 180 ? -8.397 9.693 -38.363 1.00 53.00 180 LEU A N 1
ATOM 1464 C CA . LEU A 1 180 ? -7.375 10.691 -38.024 1.00 53.00 180 LEU A CA 1
ATOM 1465 C C . LEU A 1 180 ? -6.920 11.476 -39.265 1.00 53.00 180 LEU A C 1
ATOM 1467 O O . LEU A 1 180 ? -6.912 12.704 -39.231 1.00 53.00 180 LEU A O 1
ATOM 1471 N N . PHE A 1 181 ? -6.671 10.796 -40.388 1.00 52.12 181 PHE A N 1
ATOM 1472 C CA . PHE A 1 181 ? -6.377 11.433 -41.678 1.00 52.12 181 PHE A CA 1
ATOM 1473 C C . PHE A 1 181 ? -7.545 12.277 -42.219 1.00 52.12 181 PHE A C 1
ATOM 1475 O O . PHE A 1 181 ? -7.310 13.284 -42.878 1.00 52.12 181 PHE A O 1
ATOM 1482 N N . SER A 1 182 ? -8.801 11.909 -41.938 1.00 53.75 182 SER A N 1
ATOM 1483 C CA . SER A 1 182 ? -9.983 12.685 -42.355 1.00 53.75 182 SER A CA 1
ATOM 1484 C C . SER A 1 182 ? -10.273 13.902 -41.467 1.00 53.75 182 SER A C 1
ATOM 1486 O O . SER A 1 182 ? -10.896 14.862 -41.918 1.00 53.75 182 SER A O 1
ATOM 1488 N N . LEU A 1 183 ? -9.832 13.863 -40.204 1.00 52.00 183 LEU A N 1
ATOM 1489 C CA . LEU A 1 183 ? -10.051 14.912 -39.205 1.00 52.00 183 LEU A CA 1
ATOM 1490 C C . LEU A 1 183 ? -8.958 15.989 -39.209 1.00 52.00 183 LEU A C 1
ATOM 1492 O O . LEU A 1 183 ? -9.171 17.033 -38.595 1.00 52.00 183 LEU A O 1
ATOM 1496 N N . CYS A 1 184 ? -7.841 15.770 -39.911 1.00 46.88 184 CYS A N 1
ATOM 1497 C CA . CYS A 1 184 ? -6.848 16.791 -40.248 1.00 46.88 184 CYS A CA 1
ATOM 1498 C C . CYS A 1 184 ? -7.085 17.284 -41.687 1.00 46.88 184 CYS A C 1
ATOM 1500 O O . CYS A 1 184 ? -6.592 16.670 -42.632 1.00 46.88 184 CYS A O 1
ATOM 1502 N N . PRO A 1 185 ? -7.808 18.401 -41.913 1.00 45.94 185 PRO A N 1
ATOM 1503 C CA . PRO A 1 185 ? -8.123 18.845 -43.266 1.00 45.94 185 PRO A CA 1
ATOM 1504 C C . PRO A 1 185 ? -6.948 19.517 -43.980 1.00 45.94 185 PRO A C 1
ATOM 1506 O O . PRO A 1 185 ? -7.131 19.943 -45.113 1.00 45.94 185 PRO A O 1
ATOM 1509 N N . ASN A 1 186 ? -5.769 19.666 -43.364 1.00 47.72 186 ASN A N 1
ATOM 1510 C CA . ASN A 1 186 ? -4.673 20.407 -43.979 1.00 47.72 186 ASN A CA 1
ATOM 1511 C C . ASN A 1 186 ? -3.289 19.798 -43.695 1.00 47.72 186 ASN A C 1
ATOM 1513 O O . ASN A 1 186 ? -2.755 19.898 -42.597 1.00 47.72 186 ASN A O 1
ATOM 1517 N N . SER A 1 187 ? -2.725 19.265 -44.787 1.00 49.34 187 SER A N 1
ATOM 1518 C CA . SER A 1 187 ? -1.373 19.545 -45.293 1.00 49.34 187 SER A CA 1
ATOM 1519 C C . SER A 1 187 ? -0.143 18.838 -44.712 1.00 49.34 187 SER A C 1
ATOM 1521 O O . SER A 1 187 ? 0.758 19.556 -44.312 1.00 49.34 187 SER A O 1
ATOM 1523 N N . ILE A 1 188 ? 0.005 17.502 -44.805 1.00 47.66 188 ILE A N 1
ATOM 1524 C CA . ILE A 1 188 ? 1.360 16.871 -44.845 1.00 47.66 188 ILE A CA 1
ATOM 1525 C C . ILE A 1 188 ? 1.457 15.600 -45.734 1.00 47.66 188 ILE A C 1
ATOM 1527 O O . ILE A 1 188 ? 2.242 14.707 -45.462 1.00 47.66 188 ILE A O 1
ATOM 1531 N N . PHE A 1 189 ? 0.710 15.468 -46.838 1.00 40.59 189 PHE A N 1
ATOM 1532 C CA . PHE A 1 189 ? 1.035 14.436 -47.853 1.00 40.59 189 PHE A CA 1
ATOM 1533 C C . PHE A 1 189 ? 0.843 14.951 -49.287 1.00 40.59 189 PHE A C 1
ATOM 1535 O O . PHE A 1 189 ? 0.041 14.437 -50.060 1.00 40.59 189 PHE A O 1
ATOM 1542 N N . GLN A 1 190 ? 1.599 15.993 -49.639 1.00 39.16 190 GLN A N 1
ATOM 1543 C CA . GLN A 1 190 ? 2.017 16.276 -51.017 1.00 39.16 190 GLN A CA 1
ATOM 1544 C C . GLN A 1 190 ? 3.440 16.855 -51.004 1.00 39.16 190 GLN A C 1
ATOM 1546 O O . GLN A 1 190 ? 3.604 18.071 -51.016 1.00 39.16 190 GLN A O 1
ATOM 1551 N N . SER A 1 191 ? 4.445 15.973 -50.962 1.00 34.03 191 SER A N 1
ATOM 1552 C CA . SER A 1 191 ? 5.757 16.095 -51.629 1.00 34.03 191 SER A CA 1
ATOM 1553 C C . SER A 1 191 ? 6.607 14.870 -51.319 1.00 34.03 191 SER A C 1
ATOM 1555 O O . SER A 1 191 ? 6.840 14.648 -50.110 1.00 34.03 191 SER A O 1
#

Organism: NCBI:txid307959

Radius of gyration: 26.6 Å; Cα contacts (8 Å, |Δi|>4): 55; chains: 1; bounding box: 66×38×78 Å

Nearest PDB structures (foldseek):
  7b5r-assembly1_Y  TM=4.037E-01  e=4.904E-08  Homo sapiens
  1h1p-assembly2_D  TM=4.176E-01  e=9.217E-08  Homo sapiens

Solvent-accessible surface area (backbone atoms only — not comparable to full-atom values): 11886 Å² total; per-residue (Å²): 119,81,70,55,62,54,44,50,58,48,48,60,59,62,68,62,52,79,82,82,67,76,67,79,92,73,87,81,62,96,77,81,76,73,62,64,88,50,48,63,55,53,59,71,68,50,52,59,87,69,44,64,79,74,43,90,89,56,53,71,67,58,51,52,53,52,52,55,50,51,51,55,51,33,60,77,69,67,53,58,66,68,58,54,53,50,50,53,47,50,51,47,33,48,57,28,50,54,52,55,50,54,56,51,44,51,51,53,24,56,76,49,72,64,75,47,52,65,71,55,54,54,51,49,50,57,47,51,41,56,76,48,71,68,67,76,84,70,86,49,72,63,61,55,50,55,56,53,41,75,77,41,96,59,57,70,70,59,52,55,52,51,52,55,56,55,73,68,56,78,86,74,90,82,53,67,68,57,48,55,59,66,72,51,88,74,88,89,86,87,131

pLDDT: mean 72.58, std 17.95, range [34.03, 96.62]

Secondary structure (DSSP, 8-state):
-HHHHHHHHHHHHHHS-GGG----SS---TTTT--HHHHHHHHHHSPPTTGGGG-SS--HHHHHHHHHHHHHHHHHTT--HHHHHHHHHHHHHHHHHHHHHHHHHHHHHHHTTTSS-HHHHHHHHHHHHHHTTT---PPPHHHHHHHHHHHS---HHHHHHHHHHHHH--S-TTSHHHHHHHH--S-SS--